Protein AF-A0A956P8T5-F1 (afdb_monomer_lite)

Radius of gyration: 21.04 Å; chains: 1; bounding box: 50×40×76 Å

Secondary structure (DSSP, 8-state):
----EE-STTEEEEES-S--------------TTSPPPPTT--HHHHHHHHTT--SSTT-EEEE-TTSSSS-HHHHHHHHHHHHH-HHHHHHHTTPPPP----HHHHHHHHHHHHHTT-----HHHHHHHHHHHHHHHHTTSHHHHHHHHHTT-EEEEEHHHHHHHHHHHHHHHHHHHTS-----SPPP-TTSPPPTTS--SS--HHHHHHHHHHTS---HHHHHHHHHHHHHHHHHHHH-TTS-HHHHHHHHHH-TT--HHHHTTSS-------------

Foldseek 3Di:
DQQWDDDPPQKIKHFLDPDADADDDADQDLPQLLFAAQAPPDDLVSNLCQVQQHASAQQGKGKHFLHPVPDDPVSSVVLSVCCVVPVVVSCVVSVHDHAADRLQVLLLVLLCLCVLQVHQPDDLSNLLVVLSHLSSVLQVVDVVSCVRRRNRRMMMMHGSSNSSSSSSLVRLLVLCLVLFDPDQAADDADLLDFGALRHGLNDDPQSNSLSNCCSPVVDRSSVSSSRSSLSSLLSRLCNVPVPADSVQLSVVCVVRVNDRSCCSSVVDPDDDPDPDPPPPD

Structure (mmCIF, N/CA/C/O backbone):
data_AF-A0A956P8T5-F1
#
_entry.id   AF-A0A956P8T5-F1
#
loop_
_atom_site.group_PDB
_atom_site.id
_atom_site.type_symbol
_atom_site.label_atom_id
_atom_site.label_alt_id
_atom_site.label_comp_id
_atom_site.label_asym_id
_atom_site.label_entity_id
_atom_site.label_seq_id
_atom_site.pdbx_PDB_ins_code
_atom_site.Cartn_x
_atom_site.Cartn_y
_atom_site.Cartn_z
_atom_site.occupancy
_atom_site.B_iso_or_equiv
_atom_site.auth_seq_id
_atom_site.auth_comp_id
_atom_site.auth_asym_id
_atom_site.auth_atom_id
_atom_site.pdbx_PDB_model_num
ATOM 1 N N . PRO A 1 1 ? 10.037 -17.932 15.488 1.00 40.12 1 PRO A N 1
ATOM 2 C CA . PRO A 1 1 ? 8.705 -17.873 16.128 1.00 40.12 1 PRO A CA 1
ATOM 3 C C . PRO A 1 1 ? 7.731 -17.129 15.213 1.00 40.12 1 PRO A C 1
ATOM 5 O O . PRO A 1 1 ? 7.949 -15.947 14.956 1.00 40.12 1 PRO A O 1
ATOM 8 N N . GLU A 1 2 ? 6.746 -17.840 14.665 1.00 43.88 2 GLU A N 1
ATOM 9 C CA . GLU A 1 2 ? 5.725 -17.280 13.770 1.00 43.88 2 GLU A CA 1
ATOM 10 C C . GLU A 1 2 ? 5.004 -16.126 14.473 1.00 43.88 2 GLU A C 1
ATOM 12 O O . GLU A 1 2 ? 4.412 -16.298 15.537 1.00 43.88 2 GLU A O 1
ATOM 17 N N . ARG A 1 3 ? 5.161 -14.912 13.931 1.00 67.62 3 ARG A N 1
ATOM 18 C CA . ARG A 1 3 ? 4.545 -13.690 14.471 1.00 67.62 3 ARG A CA 1
ATOM 19 C C . ARG A 1 3 ? 3.168 -13.426 13.877 1.00 67.62 3 ARG A C 1
ATOM 21 O O . ARG A 1 3 ? 2.512 -12.489 14.319 1.00 67.62 3 ARG A O 1
ATOM 28 N N . VAL A 1 4 ? 2.760 -14.224 12.895 1.00 70.56 4 VAL A N 1
ATOM 29 C CA . VAL A 1 4 ? 1.461 -14.124 12.242 1.00 70.56 4 VAL A CA 1
ATOM 30 C C . VAL A 1 4 ? 0.574 -15.248 12.745 1.00 70.56 4 VAL A C 1
ATOM 32 O O . VAL A 1 4 ? 0.993 -16.401 12.762 1.00 70.56 4 VAL A O 1
ATOM 35 N N . THR A 1 5 ? -0.641 -14.916 13.168 1.00 74.81 5 THR A N 1
ATOM 36 C CA . THR A 1 5 ? -1.643 -15.908 13.572 1.00 74.81 5 THR A CA 1
ATOM 37 C C . THR A 1 5 ? -2.883 -15.774 12.704 1.00 74.81 5 THR A C 1
ATOM 39 O O . THR A 1 5 ? -3.318 -14.652 12.429 1.00 74.81 5 THR A O 1
ATOM 42 N N . LEU A 1 6 ? -3.488 -16.904 12.337 1.00 65.38 6 LEU A N 1
ATOM 43 C CA . LEU A 1 6 ? -4.829 -16.924 11.757 1.00 65.38 6 LEU A CA 1
ATOM 44 C C . LEU A 1 6 ? -5.818 -16.347 12.776 1.00 65.38 6 LEU A C 1
ATOM 46 O O . LEU A 1 6 ? -5.861 -16.782 13.929 1.00 65.38 6 LEU A O 1
ATOM 50 N N . PHE A 1 7 ? -6.581 -15.338 12.366 1.00 54.84 7 PHE A N 1
ATOM 51 C CA . PHE A 1 7 ? -7.509 -14.610 13.226 1.00 54.84 7 PHE A CA 1
ATOM 52 C C . PHE A 1 7 ? -8.954 -14.812 12.749 1.00 54.84 7 PHE A C 1
ATOM 54 O O . PHE A 1 7 ? -9.604 -13.883 12.294 1.00 54.84 7 PHE A O 1
ATOM 61 N N . GLY A 1 8 ? -9.467 -16.041 12.840 1.00 62.47 8 GLY A N 1
ATOM 62 C CA . GLY A 1 8 ? -10.746 -16.417 12.222 1.00 62.47 8 GLY A CA 1
ATOM 63 C C . GLY A 1 8 ? -10.576 -16.883 10.772 1.00 62.47 8 GLY A C 1
ATOM 64 O O . GLY A 1 8 ? -9.454 -17.086 10.310 1.00 62.47 8 GLY A O 1
ATOM 65 N N . GLU A 1 9 ? -11.684 -17.103 10.063 1.00 72.44 9 GLU A N 1
ATOM 66 C CA . GLU A 1 9 ? -11.652 -17.574 8.670 1.00 72.44 9 GLU A CA 1
ATOM 67 C C . GLU A 1 9 ? -11.171 -16.461 7.722 1.00 72.44 9 GLU A C 1
ATOM 69 O O . GLU A 1 9 ? -11.760 -15.382 7.675 1.00 72.44 9 GLU A O 1
ATOM 74 N N . GLY A 1 10 ? -10.090 -16.717 6.973 1.00 78.81 10 GLY A N 1
ATOM 75 C CA . GLY A 1 10 ? -9.577 -15.816 5.928 1.00 78.81 10 GLY A CA 1
ATOM 76 C C . GLY A 1 10 ? -8.889 -14.535 6.423 1.00 78.81 10 GLY A C 1
ATOM 77 O O . GLY A 1 10 ? -8.708 -13.597 5.647 1.00 78.81 10 GLY A O 1
ATOM 78 N N . LEU A 1 11 ? -8.522 -14.462 7.708 1.00 84.94 11 LEU A N 1
ATOM 79 C CA . LEU A 1 11 ? -7.867 -13.295 8.307 1.00 84.94 11 LEU A CA 1
ATOM 80 C C . LEU A 1 11 ? -6.481 -13.637 8.853 1.00 84.94 11 LEU A C 1
ATOM 82 O O . LEU A 1 11 ? -6.291 -14.611 9.584 1.00 84.94 11 LEU A O 1
ATOM 86 N N . LEU A 1 12 ? -5.526 -12.761 8.562 1.00 89.38 12 LEU A N 1
ATOM 87 C CA . LEU A 1 12 ? -4.141 -12.832 9.010 1.00 89.38 12 LEU A CA 1
ATOM 88 C C . LEU A 1 12 ? -3.855 -11.655 9.939 1.00 89.38 12 LEU A C 1
ATOM 90 O O . LEU A 1 12 ? -4.227 -10.516 9.651 1.00 89.38 12 LEU A O 1
ATOM 94 N N . ALA A 1 13 ? -3.178 -11.921 11.054 1.00 87.56 13 ALA A N 1
ATOM 95 C CA . ALA A 1 13 ? -2.882 -10.907 12.054 1.00 87.56 13 ALA A CA 1
ATOM 96 C C . ALA A 1 13 ? -1.395 -10.870 12.408 1.00 87.56 13 ALA A C 1
ATOM 98 O O . ALA A 1 13 ? -0.820 -11.913 12.698 1.00 87.56 13 ALA A O 1
ATOM 99 N N . ALA A 1 14 ? -0.792 -9.678 12.451 1.00 89.38 14 ALA A N 1
ATOM 100 C CA . ALA A 1 14 ? 0.603 -9.477 12.847 1.00 89.38 14 ALA A CA 1
ATOM 101 C C . ALA A 1 14 ? 0.751 -8.320 13.854 1.00 89.38 14 ALA A C 1
ATOM 103 O O . ALA A 1 14 ? 0.145 -7.261 13.668 1.00 89.38 14 ALA A O 1
ATOM 104 N N . PRO A 1 15 ? 1.576 -8.457 14.908 1.00 87.12 15 PRO A N 1
ATOM 105 C CA . PRO A 1 15 ? 1.893 -7.351 15.805 1.00 87.12 15 PRO A CA 1
ATOM 106 C C . PRO A 1 15 ? 2.504 -6.168 15.045 1.00 87.12 15 PRO A C 1
ATOM 108 O O . PRO A 1 15 ? 3.481 -6.335 14.313 1.00 87.12 15 PRO A O 1
ATOM 111 N N . LEU A 1 16 ? 1.983 -4.957 15.267 1.00 84.69 16 LEU A N 1
ATOM 112 C CA . LEU A 1 16 ? 2.561 -3.738 14.687 1.00 84.69 16 LEU A CA 1
ATOM 113 C C . LEU A 1 16 ? 3.878 -3.345 15.358 1.00 84.69 16 LEU A C 1
ATOM 115 O O . LEU A 1 16 ? 4.774 -2.802 14.717 1.00 84.69 16 LEU A O 1
ATOM 119 N N . PHE A 1 17 ? 4.009 -3.610 16.658 1.00 83.69 17 PHE A N 1
ATOM 120 C CA . PHE A 1 17 ? 5.167 -3.208 17.450 1.00 83.69 17 PHE A CA 1
ATOM 121 C C . PHE A 1 17 ? 5.776 -4.413 18.163 1.00 83.69 17 PHE A C 1
ATOM 123 O O . PHE A 1 17 ? 5.062 -5.305 18.613 1.00 83.69 17 PHE A O 1
ATOM 130 N N . LYS A 1 18 ? 7.110 -4.435 18.269 1.00 71.38 18 LYS A N 1
ATOM 131 C CA . LYS A 1 18 ? 7.847 -5.545 18.893 1.00 71.38 18 LYS A CA 1
ATOM 132 C C . LYS A 1 18 ? 7.785 -5.531 20.431 1.00 71.38 18 LYS A C 1
ATOM 134 O O . LYS A 1 18 ? 7.905 -6.597 21.020 1.00 71.38 18 LYS A O 1
ATOM 139 N N . ASP A 1 19 ? 7.529 -4.368 21.043 1.00 65.88 19 ASP A N 1
ATOM 140 C CA . ASP A 1 19 ? 7.742 -4.118 22.482 1.00 65.88 19 ASP A CA 1
ATOM 141 C C . ASP A 1 19 ? 6.468 -3.641 23.218 1.00 65.88 19 ASP A C 1
ATOM 143 O O . ASP A 1 19 ? 6.489 -2.673 23.978 1.00 65.88 19 ASP A O 1
ATOM 147 N N . GLY A 1 20 ? 5.320 -4.273 22.963 1.00 54.16 20 GLY A N 1
ATOM 148 C CA . GLY A 1 20 ? 4.061 -3.935 23.639 1.00 54.16 20 GLY A CA 1
ATOM 149 C C . GLY A 1 20 ? 3.918 -4.631 24.996 1.00 54.16 20 GLY A C 1
ATOM 150 O O . GLY A 1 20 ? 3.356 -5.720 25.059 1.00 54.16 20 GLY A O 1
ATOM 151 N N . GLY A 1 21 ? 4.423 -4.025 26.074 1.00 47.34 21 GLY A N 1
ATOM 152 C CA . GLY A 1 21 ? 4.094 -4.413 27.454 1.00 47.34 21 GLY A CA 1
ATOM 153 C C . GLY A 1 21 ? 2.780 -3.765 27.927 1.00 47.34 21 GLY A C 1
ATOM 154 O O . GLY A 1 21 ? 2.476 -2.655 27.487 1.00 47.34 21 GLY A O 1
ATOM 155 N N . PRO A 1 22 ? 1.986 -4.415 28.801 1.00 45.97 22 PRO A N 1
ATOM 156 C CA . PRO A 1 22 ? 0.666 -3.922 29.168 1.00 45.97 22 PRO A CA 1
ATOM 157 C C . PRO A 1 22 ? 0.765 -2.885 30.290 1.00 45.97 22 PRO A C 1
ATOM 159 O O . PRO A 1 22 ? 0.992 -3.253 31.438 1.00 45.97 22 PRO A O 1
ATOM 162 N N . GLU A 1 23 ? 0.499 -1.608 30.006 1.00 49.62 23 GLU A N 1
ATOM 163 C CA . GLU A 1 23 ? 0.123 -0.663 31.066 1.00 49.62 23 GLU A CA 1
ATOM 164 C C . GLU A 1 23 ? -1.109 0.196 30.711 1.00 49.62 23 GLU A C 1
ATOM 166 O O . GLU A 1 23 ? -1.102 1.032 29.812 1.00 49.62 23 GLU A O 1
ATOM 171 N N . ARG A 1 24 ? -2.152 -0.038 31.530 1.00 43.12 24 ARG A N 1
ATOM 172 C CA . ARG A 1 24 ? -3.340 0.769 31.892 1.00 43.12 24 ARG A CA 1
ATOM 173 C C . ARG A 1 24 ? -4.457 1.041 30.861 1.00 43.12 24 ARG A C 1
ATOM 175 O O . ARG A 1 24 ? -4.314 1.827 29.929 1.00 43.12 24 ARG A O 1
ATOM 182 N N . GLY A 1 25 ? -5.624 0.439 31.156 1.00 44.22 25 GLY A N 1
ATOM 183 C CA . GLY A 1 25 ? -6.850 1.094 31.683 1.00 44.22 25 GLY A CA 1
ATOM 184 C C . GLY A 1 25 ? -7.702 1.959 30.732 1.00 44.22 25 GLY A C 1
ATOM 185 O O . GLY A 1 25 ? -7.141 2.800 30.039 1.00 44.22 25 GLY A O 1
ATOM 186 N N . PRO A 1 26 ? -9.041 1.792 30.678 1.00 38.72 26 PRO A N 1
ATOM 187 C CA . PRO A 1 26 ? -9.888 2.375 29.639 1.00 38.72 26 PRO A CA 1
ATOM 188 C C . PRO A 1 26 ? -10.116 3.879 29.840 1.00 38.72 26 PRO A C 1
ATOM 190 O O . PRO A 1 26 ? -10.240 4.375 30.957 1.00 38.72 26 PRO A O 1
ATOM 193 N N . GLY A 1 27 ? -10.177 4.584 28.718 1.00 36.38 27 GLY A N 1
ATOM 194 C CA . GLY A 1 27 ? -10.686 5.941 28.559 1.00 36.38 27 GLY A CA 1
ATOM 195 C C . GLY A 1 27 ? -11.327 6.022 27.168 1.00 36.38 27 GLY A C 1
ATOM 196 O O . GLY A 1 27 ? -11.016 5.159 26.338 1.00 36.38 27 GLY A O 1
ATOM 197 N N . PRO A 1 28 ? -12.210 7.003 26.907 1.00 37.66 28 PRO A N 1
ATOM 198 C CA . PRO A 1 28 ? -13.009 7.054 25.685 1.00 37.66 28 PRO A CA 1
ATOM 199 C C . PRO A 1 28 ? -12.117 6.928 24.447 1.00 37.66 28 PRO A C 1
ATOM 201 O O . PRO A 1 28 ? -11.136 7.666 24.280 1.00 37.66 28 PRO A O 1
ATOM 204 N N . VAL A 1 29 ? -12.432 5.938 23.608 1.00 46.38 29 VAL A N 1
ATOM 205 C CA . VAL A 1 29 ? -11.619 5.554 22.453 1.00 46.38 29 VAL A CA 1
ATOM 206 C C . VAL A 1 29 ? -11.797 6.600 21.366 1.00 46.38 29 VAL A C 1
ATOM 208 O O . VAL A 1 29 ? -12.694 6.533 20.533 1.00 46.38 29 VAL A O 1
ATOM 211 N N . ARG A 1 30 ? -10.894 7.578 21.331 1.00 51.62 30 ARG A N 1
ATOM 212 C CA . ARG A 1 30 ? -10.701 8.354 20.109 1.00 51.62 30 ARG A CA 1
ATOM 213 C C . ARG A 1 30 ? -10.036 7.428 19.111 1.00 51.62 30 ARG A C 1
ATOM 215 O O . ARG A 1 30 ? -8.884 7.054 19.334 1.00 51.62 30 ARG A O 1
ATOM 222 N N . VAL A 1 31 ? -10.760 7.054 18.055 1.00 55.56 31 VAL A N 1
ATOM 223 C CA . VAL A 1 31 ? -10.204 6.357 16.889 1.00 55.56 31 VAL A CA 1
ATOM 224 C C . VAL A 1 31 ? -8.902 7.074 16.526 1.00 55.56 31 VAL A C 1
ATOM 226 O O . VAL A 1 31 ? -8.934 8.263 16.208 1.00 55.56 31 VAL A O 1
ATOM 229 N N . PRO A 1 32 ? -7.730 6.436 16.670 1.00 55.06 32 PRO A N 1
ATOM 230 C CA . PRO A 1 32 ? -6.486 7.096 16.336 1.00 55.06 32 PRO A CA 1
ATOM 231 C C . PRO A 1 32 ? -6.568 7.604 14.897 1.00 55.06 32 PRO A C 1
ATOM 233 O O . PRO A 1 32 ? -6.875 6.835 13.994 1.00 55.06 32 PRO A O 1
ATOM 236 N N . SER A 1 33 ? -6.207 8.867 14.655 1.00 54.53 33 SER A N 1
ATOM 237 C CA . SER A 1 33 ? -6.076 9.422 13.290 1.00 54.53 33 SER A CA 1
ATOM 238 C C . SER A 1 33 ? -5.123 8.625 12.381 1.00 54.53 33 SER A C 1
ATOM 240 O O . SER A 1 33 ? -5.048 8.864 11.184 1.00 54.53 33 SER A O 1
ATOM 242 N N . ALA A 1 34 ? -4.352 7.725 12.994 1.00 52.09 34 ALA A N 1
ATOM 243 C CA . ALA A 1 34 ? -3.447 6.765 12.386 1.00 52.09 34 ALA A CA 1
ATOM 244 C C . ALA A 1 34 ? -4.155 5.553 11.744 1.00 52.09 34 ALA A C 1
ATOM 246 O O . ALA A 1 34 ? -3.511 4.808 11.009 1.00 52.09 34 ALA A O 1
ATOM 247 N N . LEU A 1 35 ? -5.435 5.315 12.050 1.00 60.62 35 LEU A N 1
ATOM 248 C CA . LEU A 1 35 ? -6.215 4.223 11.471 1.00 60.62 35 LEU A CA 1
ATOM 249 C C . LEU A 1 35 ? -6.745 4.602 10.077 1.00 60.62 35 LEU A C 1
ATOM 251 O O . LEU A 1 35 ? -6.958 5.788 9.803 1.00 60.62 35 LEU A O 1
ATOM 255 N N . PRO A 1 36 ? -7.002 3.611 9.202 1.00 65.44 36 PRO A N 1
ATOM 256 C CA . PRO A 1 36 ? -7.759 3.825 7.974 1.00 65.44 36 PRO A CA 1
ATOM 257 C C . PRO A 1 36 ? -9.118 4.456 8.257 1.00 65.44 36 PRO A C 1
ATOM 259 O O . PRO A 1 36 ? -9.683 4.292 9.340 1.00 65.44 36 PRO A O 1
ATOM 262 N N . GLY A 1 37 ? -9.657 5.152 7.262 1.00 67.44 37 GLY A N 1
ATOM 263 C CA . GLY A 1 37 ? -10.963 5.779 7.378 1.00 67.44 37 GLY A CA 1
ATOM 264 C C . GLY A 1 37 ? -12.144 4.802 7.471 1.00 67.44 37 GLY A C 1
ATOM 265 O O . GLY A 1 37 ? -12.062 3.702 6.925 1.00 67.44 37 GLY A O 1
ATOM 266 N N . PRO A 1 38 ? -13.254 5.204 8.117 1.00 69.56 38 PRO A N 1
ATOM 267 C CA . PRO A 1 38 ? -14.521 4.470 8.149 1.00 69.56 38 PRO A CA 1
ATOM 268 C C . PRO A 1 38 ? -15.184 4.465 6.775 1.00 69.56 38 PRO A C 1
ATOM 270 O O . PRO A 1 38 ? -15.149 5.502 6.132 1.00 69.56 38 PRO A O 1
ATOM 273 N N . PRO A 1 39 ? -15.858 3.392 6.331 1.00 71.44 39 PRO A N 1
ATOM 274 C CA . PRO A 1 39 ? -16.467 3.303 4.996 1.00 71.44 39 PRO A CA 1
ATOM 275 C C . PRO A 1 39 ? -17.532 4.393 4.732 1.00 71.44 39 PRO A C 1
ATOM 277 O O . PRO A 1 39 ? -18.336 4.702 5.604 1.00 71.44 39 PRO A O 1
ATOM 280 N N . HIS A 1 40 ? -17.570 4.970 3.517 1.00 62.16 40 HIS A N 1
ATOM 281 C CA . HIS A 1 40 ? -18.329 6.213 3.249 1.00 62.16 40 HIS A CA 1
ATOM 282 C C . HIS A 1 40 ? -19.829 5.951 3.114 1.00 62.16 40 HIS A C 1
ATOM 284 O O . HIS A 1 40 ? -20.643 6.777 3.507 1.00 62.16 40 HIS A O 1
ATOM 290 N N . ASN A 1 41 ? -20.158 4.777 2.575 1.00 65.56 41 ASN A N 1
ATOM 291 C CA . ASN A 1 41 ? -21.511 4.278 2.339 1.00 65.56 41 ASN A CA 1
ATOM 292 C C . ASN A 1 41 ? -21.663 2.861 2.911 1.00 65.56 41 ASN A C 1
ATOM 294 O O . ASN A 1 41 ? -22.371 2.031 2.343 1.00 65.56 41 ASN A O 1
ATOM 298 N N . GLY A 1 42 ? -20.906 2.548 3.966 1.00 69.00 42 GLY A N 1
ATOM 299 C CA . GLY A 1 42 ? -20.906 1.208 4.530 1.00 69.00 42 GLY A CA 1
ATOM 300 C C . GLY A 1 42 ? -22.235 0.879 5.206 1.00 69.00 42 GLY A C 1
ATOM 301 O O . GLY A 1 42 ? -22.890 1.762 5.761 1.00 69.00 42 GLY A O 1
ATOM 302 N N . THR A 1 43 ? -22.627 -0.394 5.202 1.00 81.94 43 THR A N 1
ATOM 303 C CA . THR A 1 43 ? -23.715 -0.867 6.067 1.00 81.94 43 THR A CA 1
ATOM 304 C C . THR A 1 43 ? -23.340 -0.684 7.543 1.00 81.94 43 THR A C 1
ATOM 306 O O . THR A 1 43 ? -22.168 -0.497 7.887 1.00 81.94 43 THR A O 1
ATOM 309 N N . ALA A 1 44 ? -24.319 -0.771 8.447 1.00 78.00 44 ALA A N 1
ATOM 310 C CA . ALA A 1 44 ? -24.055 -0.719 9.886 1.00 78.00 44 ALA A CA 1
ATOM 311 C C . ALA A 1 44 ? -23.034 -1.792 10.319 1.00 78.00 44 ALA A C 1
ATOM 313 O O . ALA A 1 44 ? -22.176 -1.539 11.160 1.00 78.00 44 ALA A O 1
ATOM 314 N N . GLU A 1 45 ? -23.065 -2.975 9.700 1.00 81.19 45 GLU A N 1
ATOM 315 C CA . GLU A 1 45 ? -22.086 -4.044 9.924 1.00 81.19 45 GLU A CA 1
ATOM 316 C C . GLU A 1 45 ? -20.672 -3.628 9.513 1.00 81.19 45 GLU A C 1
ATOM 318 O O . GLU A 1 45 ? -19.715 -3.925 10.224 1.00 81.19 45 GLU A O 1
ATOM 323 N N . GLN A 1 46 ? -20.529 -2.916 8.396 1.00 81.00 46 GLN A N 1
ATOM 324 C CA . GLN A 1 46 ? -19.235 -2.453 7.901 1.00 81.00 46 GLN A CA 1
ATOM 325 C C . GLN A 1 46 ? -18.649 -1.347 8.783 1.00 81.00 46 GLN A C 1
ATOM 327 O O . GLN A 1 46 ? -17.453 -1.357 9.070 1.00 81.00 46 GLN A O 1
ATOM 332 N N . VAL A 1 47 ? -19.488 -0.429 9.269 1.00 77.62 47 VAL A N 1
ATOM 333 C CA . VAL A 1 47 ? -19.076 0.573 10.263 1.00 77.62 47 VAL A CA 1
ATOM 334 C C . VAL A 1 47 ? -18.650 -0.118 11.561 1.00 77.62 47 VAL A C 1
ATOM 336 O O . VAL A 1 47 ? -17.579 0.181 12.081 1.00 77.62 47 VAL A O 1
ATOM 339 N N . ARG A 1 48 ? -19.414 -1.108 12.041 1.00 78.44 48 ARG A N 1
ATOM 340 C CA . ARG A 1 48 ? -19.066 -1.909 13.227 1.00 78.44 48 ARG A CA 1
ATOM 341 C C . ARG A 1 48 ? -17.736 -2.641 13.096 1.00 78.44 48 ARG A C 1
ATOM 343 O O . ARG A 1 48 ? -16.926 -2.591 14.020 1.00 78.44 48 ARG A O 1
ATOM 350 N N . ALA A 1 49 ? -17.513 -3.311 11.968 1.00 79.31 49 ALA A N 1
ATOM 351 C CA . ALA A 1 49 ? -16.258 -3.996 11.679 1.00 79.31 49 ALA A CA 1
ATOM 352 C C . ALA A 1 49 ? -15.082 -3.006 11.699 1.00 79.31 49 ALA A C 1
ATOM 354 O O . ALA A 1 49 ? -14.097 -3.233 12.401 1.00 79.31 49 ALA A O 1
ATOM 355 N N . TRP A 1 50 ? -15.228 -1.855 11.033 1.00 80.25 50 TRP A N 1
ATOM 356 C CA . TRP A 1 50 ? -14.212 -0.803 11.053 1.00 80.25 50 TRP A CA 1
ATOM 357 C C . TRP A 1 50 ? -13.915 -0.301 12.467 1.00 80.25 50 TRP A C 1
ATOM 359 O O . TRP A 1 50 ? -12.743 -0.235 12.841 1.00 80.25 50 TRP A O 1
ATOM 369 N N . ILE A 1 51 ? -14.951 0.004 13.266 1.00 76.50 51 ILE A N 1
ATOM 370 C CA . ILE A 1 51 ? -14.766 0.456 14.650 1.00 76.50 51 ILE A CA 1
ATOM 371 C C . ILE A 1 51 ? -13.930 -0.580 15.393 1.00 76.50 51 ILE A C 1
ATOM 373 O O . ILE A 1 51 ? -12.929 -0.202 15.983 1.00 76.50 51 ILE A O 1
ATOM 377 N N . ARG A 1 52 ? -14.256 -1.876 15.278 1.00 76.75 52 ARG A N 1
ATOM 378 C CA . ARG A 1 52 ? -13.537 -3.008 15.903 1.00 76.75 52 ARG A CA 1
ATOM 379 C C . ARG A 1 52 ? -12.106 -3.225 15.398 1.00 76.75 52 ARG A C 1
ATOM 381 O O . ARG A 1 52 ? -11.387 -4.056 15.960 1.00 76.75 52 ARG A O 1
ATOM 388 N N . GLY A 1 53 ? -11.667 -2.470 14.394 1.00 77.44 53 GLY A N 1
ATOM 389 C CA . GLY A 1 53 ? -10.361 -2.627 13.763 1.00 77.44 53 GLY A CA 1
ATOM 390 C C . GLY A 1 53 ? -10.291 -3.847 12.844 1.00 77.44 5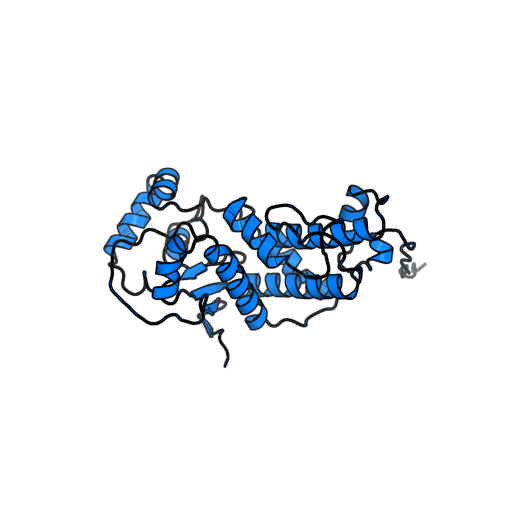3 GLY A C 1
ATOM 391 O O . GLY A 1 53 ? -9.201 -4.372 12.624 1.00 77.44 53 GLY A O 1
ATOM 392 N N . GLU A 1 54 ? -11.435 -4.311 12.339 1.00 80.62 54 GLU A N 1
ATOM 393 C CA . GLU A 1 54 ? -11.544 -5.412 11.385 1.00 80.62 54 GLU A CA 1
ATOM 394 C C . GLU A 1 54 ? -11.570 -4.872 9.941 1.00 80.62 54 GLU A C 1
ATOM 396 O O . GLU A 1 54 ? -12.166 -3.822 9.677 1.00 80.62 54 GLU A O 1
ATOM 401 N N . PRO A 1 55 ? -10.936 -5.571 8.984 1.00 81.50 55 PRO A N 1
ATOM 402 C CA . PRO A 1 55 ? -10.954 -5.174 7.581 1.00 81.50 55 PRO A CA 1
ATOM 403 C C . PRO A 1 55 ? -12.357 -5.325 6.970 1.00 81.50 55 PRO A C 1
ATOM 405 O O . PRO A 1 55 ? -12.924 -6.422 6.891 1.00 81.50 55 PRO A O 1
ATOM 408 N N . VAL A 1 56 ? -12.899 -4.206 6.489 1.00 79.25 56 VAL A N 1
ATOM 409 C CA . VAL A 1 56 ? -14.245 -4.102 5.902 1.00 79.25 56 VAL A CA 1
ATOM 410 C C . VAL A 1 56 ? -14.303 -4.673 4.482 1.00 79.25 56 VAL A C 1
ATOM 412 O O . VAL A 1 56 ? -15.282 -5.322 4.120 1.00 79.25 56 VAL A O 1
ATOM 415 N N . PHE A 1 57 ? -13.247 -4.449 3.699 1.00 80.44 57 PHE A N 1
ATOM 416 C CA . PHE A 1 57 ? -13.098 -4.880 2.305 1.00 80.44 57 PHE A CA 1
ATOM 417 C C . PHE A 1 57 ? -11.877 -5.789 2.144 1.00 80.44 57 PHE A C 1
ATOM 419 O O . PHE A 1 57 ? -10.966 -5.753 2.977 1.00 80.44 57 PHE A O 1
ATOM 426 N N . THR A 1 58 ? -11.854 -6.587 1.075 1.00 79.88 58 THR A N 1
ATOM 427 C CA . THR A 1 58 ? -10.791 -7.558 0.746 1.00 79.88 58 THR A CA 1
ATOM 428 C C . THR A 1 58 ? -9.404 -6.944 0.630 1.00 79.88 58 THR A C 1
ATOM 430 O O . THR A 1 58 ? -8.431 -7.601 0.969 1.00 79.88 58 THR A O 1
ATOM 433 N N . ASP A 1 59 ? -9.307 -5.684 0.218 1.00 78.12 59 ASP A N 1
ATOM 434 C CA . ASP A 1 59 ? -8.060 -4.939 0.035 1.00 78.12 59 ASP A CA 1
ATOM 435 C C . ASP A 1 59 ? -7.780 -3.933 1.173 1.00 78.12 59 ASP A C 1
ATOM 437 O O . ASP A 1 59 ? -6.795 -3.192 1.142 1.00 78.12 59 ASP A O 1
ATOM 441 N N . SER A 1 60 ? -8.654 -3.890 2.182 1.00 80.19 60 SER A N 1
ATOM 442 C CA . SER A 1 60 ? -8.519 -2.988 3.321 1.00 80.19 60 SER A CA 1
ATOM 443 C C . SER A 1 60 ? -7.686 -3.619 4.432 1.00 80.19 60 SER A C 1
ATOM 445 O O . SER A 1 60 ? -7.687 -4.834 4.637 1.00 80.19 60 SER A O 1
ATOM 447 N N . LEU A 1 61 ? -7.007 -2.769 5.198 1.00 84.06 61 LEU A N 1
ATOM 448 C CA . LEU A 1 61 ? -6.339 -3.172 6.427 1.00 84.06 61 LEU A CA 1
ATOM 449 C C . LEU A 1 61 ? -7.156 -2.742 7.645 1.00 84.06 61 LEU A C 1
ATOM 451 O O . LEU A 1 61 ? -7.774 -1.681 7.653 1.00 84.06 61 LEU A O 1
ATOM 455 N N . GLY A 1 62 ? -7.140 -3.566 8.681 1.00 79.88 62 GLY A N 1
ATOM 456 C CA . GLY A 1 62 ? -7.661 -3.265 10.004 1.00 79.88 62 GLY A CA 1
ATOM 457 C C . GLY A 1 62 ? -6.509 -3.108 10.988 1.00 79.88 62 GLY A C 1
ATOM 458 O O . GLY A 1 62 ? -5.507 -3.816 10.910 1.00 79.88 62 GLY A O 1
ATOM 459 N N . VAL A 1 63 ? -6.615 -2.176 11.928 1.00 79.81 63 VAL A N 1
ATOM 460 C CA . VAL A 1 63 ? -5.668 -2.105 13.043 1.00 79.81 63 VAL A CA 1
ATOM 461 C C . VAL A 1 63 ? -6.456 -2.159 14.332 1.00 79.81 63 VAL A C 1
ATOM 463 O O . VAL A 1 63 ? -7.240 -1.267 14.650 1.00 79.81 63 VAL A O 1
ATOM 466 N N . ARG A 1 64 ? -6.201 -3.217 15.093 1.00 77.56 64 ARG A N 1
ATOM 467 C CA . ARG A 1 64 ? -6.820 -3.455 16.384 1.00 77.56 64 ARG A CA 1
ATOM 468 C C . ARG A 1 64 ? -5.795 -3.229 17.477 1.00 77.56 64 ARG A C 1
ATOM 470 O O . ARG A 1 64 ? -4.859 -4.004 17.646 1.00 77.56 64 ARG A O 1
ATOM 477 N N . ALA A 1 65 ? -5.992 -2.186 18.263 1.00 69.25 65 ALA A N 1
ATOM 478 C CA . ALA A 1 65 ? -5.376 -2.073 19.578 1.00 69.25 65 ALA A CA 1
ATOM 479 C C . ALA A 1 65 ? -6.322 -2.681 20.619 1.00 69.25 65 ALA A C 1
ATOM 481 O O . ALA A 1 65 ? -7.532 -2.677 20.399 1.00 69.25 65 ALA A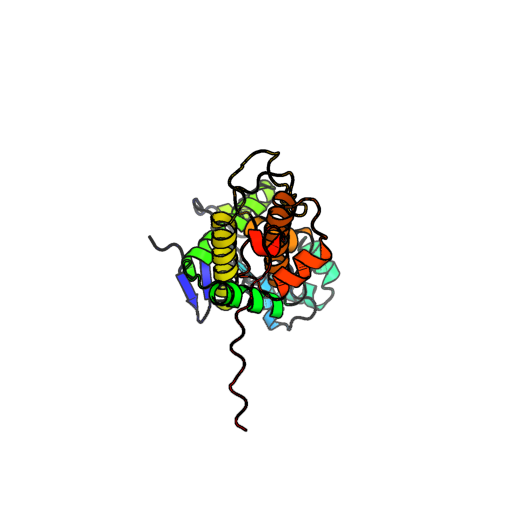 O 1
ATOM 482 N N . GLY A 1 66 ? -5.806 -3.166 21.756 1.00 53.53 66 GLY A N 1
ATOM 483 C CA . GLY A 1 66 ? -6.596 -3.680 22.894 1.00 53.53 66 GLY A CA 1
ATOM 484 C C . GLY A 1 66 ? -7.512 -2.645 23.580 1.00 53.53 66 GLY A C 1
ATOM 485 O O . GLY A 1 66 ? -7.669 -2.655 24.796 1.00 53.53 66 GLY A O 1
ATOM 486 N N . LEU A 1 67 ? -8.052 -1.698 22.815 1.00 50.38 67 LEU A N 1
ATOM 487 C CA . LEU A 1 67 ? -8.960 -0.619 23.181 1.00 50.38 67 LEU A CA 1
ATOM 488 C C . LEU A 1 67 ? -10.435 -1.046 23.094 1.00 50.38 67 LEU A C 1
ATOM 490 O O . LEU A 1 67 ? -11.248 -0.459 23.791 1.00 50.38 67 LEU A O 1
ATOM 494 N N . LEU A 1 68 ? -10.775 -2.071 22.301 1.00 49.41 68 LEU A N 1
ATOM 495 C CA . LEU A 1 68 ? -12.174 -2.450 22.022 1.00 49.41 68 LEU A CA 1
ATOM 496 C C . LEU A 1 68 ? -12.569 -3.839 22.519 1.00 49.41 68 LEU A C 1
ATOM 498 O O . LEU A 1 68 ? -13.750 -4.126 22.654 1.00 49.41 68 LEU A O 1
ATOM 502 N N . SER A 1 69 ? -11.598 -4.681 22.873 1.00 47.47 69 SER A N 1
ATOM 503 C CA . SER A 1 69 ? -11.859 -5.961 23.546 1.00 47.47 69 SER A CA 1
ATOM 504 C C . SER A 1 69 ? -12.388 -5.781 24.979 1.00 47.47 69 SER A C 1
ATOM 506 O O . SER A 1 69 ? -12.840 -6.744 25.587 1.00 47.47 69 SER A O 1
ATOM 508 N N . LEU A 1 70 ? -12.262 -4.565 25.528 1.00 47.12 70 LEU A N 1
ATOM 509 C CA . LEU A 1 70 ? -12.572 -4.189 26.913 1.00 47.12 70 LEU A CA 1
ATOM 510 C C . LEU A 1 70 ? -13.433 -2.912 27.006 1.00 47.12 70 LEU A C 1
ATOM 512 O O . LEU A 1 70 ? -13.615 -2.394 28.106 1.00 47.12 70 LEU A O 1
ATOM 516 N N . GLY A 1 71 ? -13.881 -2.362 25.871 1.00 51.94 71 GLY A N 1
ATOM 517 C CA . GLY A 1 71 ? -14.715 -1.158 25.847 1.00 51.94 71 GLY A CA 1
ATOM 518 C C . GLY A 1 71 ? -16.129 -1.451 26.347 1.00 51.94 71 GLY A C 1
ATOM 519 O O . GLY A 1 71 ? -16.614 -2.574 26.196 1.00 51.94 71 GLY A O 1
ATOM 520 N N . ASP A 1 72 ? -16.783 -0.453 26.941 1.00 56.62 72 ASP A N 1
ATOM 521 C CA . ASP A 1 72 ? -18.205 -0.550 27.267 1.00 56.62 72 ASP A CA 1
ATOM 522 C C . ASP A 1 72 ? -18.993 -0.645 25.944 1.00 56.62 72 ASP A C 1
ATOM 524 O O . ASP A 1 72 ? -18.771 0.177 25.050 1.00 56.62 72 ASP A O 1
ATOM 528 N N . PRO A 1 73 ? -19.902 -1.623 25.766 1.00 62.25 73 PRO A N 1
ATOM 529 C CA . PRO A 1 73 ? -20.837 -1.636 24.642 1.00 62.25 73 PRO A CA 1
ATOM 530 C C . PRO A 1 73 ? -21.543 -0.289 24.399 1.00 62.25 73 PRO A C 1
ATOM 532 O O . PRO A 1 73 ? -21.893 0.008 23.256 1.00 62.25 73 PRO A O 1
ATOM 535 N N . GLY A 1 74 ? -21.722 0.532 25.442 1.00 65.56 74 GLY A N 1
ATOM 536 C CA . GLY A 1 74 ? -22.239 1.897 25.338 1.00 65.56 74 GLY A CA 1
ATOM 537 C C . GLY A 1 74 ? -21.389 2.826 24.462 1.00 65.56 74 GLY A C 1
ATOM 538 O O . GLY A 1 74 ? -21.954 3.542 23.638 1.00 65.56 74 GLY A O 1
ATOM 539 N N . ASP A 1 75 ? -20.057 2.753 24.554 1.00 69.69 75 ASP A N 1
ATOM 540 C CA . ASP A 1 75 ? -19.142 3.591 23.761 1.00 69.69 75 ASP A CA 1
ATOM 541 C C . ASP A 1 75 ? -19.240 3.251 22.264 1.00 69.69 75 ASP A C 1
ATOM 543 O O . ASP A 1 75 ? -19.236 4.132 21.407 1.00 69.69 75 ASP A O 1
ATOM 547 N N . LEU A 1 76 ? -19.364 1.957 21.935 1.00 71.94 76 LEU A N 1
ATOM 548 C CA . LEU A 1 76 ? -19.568 1.504 20.555 1.00 71.94 76 LEU A CA 1
ATOM 549 C C . LEU A 1 76 ? -20.881 2.046 19.989 1.00 71.94 76 LEU A C 1
ATOM 551 O O . LEU A 1 76 ? -20.904 2.535 18.863 1.00 71.94 76 LEU A O 1
ATOM 555 N N . MET A 1 77 ? -21.954 1.992 20.780 1.00 74.00 77 MET A N 1
ATOM 556 C CA . MET A 1 77 ? -23.264 2.486 20.368 1.00 74.00 77 MET A CA 1
ATOM 557 C C . MET A 1 77 ? -23.257 4.004 20.140 1.00 74.00 77 MET A C 1
ATOM 559 O O . MET A 1 77 ? -23.866 4.471 19.178 1.00 74.00 77 MET A O 1
ATOM 563 N N . GLU A 1 78 ? -22.550 4.768 20.979 1.00 77.94 78 GLU A N 1
ATOM 564 C CA . GLU A 1 78 ? -22.382 6.215 20.806 1.00 77.94 78 GLU A CA 1
ATOM 565 C C . GLU A 1 78 ? -21.636 6.526 19.500 1.00 77.94 78 GLU A C 1
ATOM 567 O O . GLU A 1 78 ? -22.178 7.232 18.646 1.00 77.94 78 GLU A O 1
ATOM 572 N N . ILE A 1 79 ? -20.471 5.905 19.277 1.00 77.94 79 ILE A N 1
ATOM 573 C CA . ILE A 1 79 ? -19.677 6.081 18.049 1.00 77.94 79 ILE A CA 1
ATOM 574 C C . ILE A 1 79 ? -20.497 5.686 16.807 1.00 77.94 79 ILE A C 1
ATOM 576 O O . ILE A 1 79 ? -20.536 6.433 15.828 1.00 77.94 79 ILE A O 1
ATOM 580 N N . GLU A 1 80 ? -21.183 4.537 16.835 1.00 76.62 80 GLU A N 1
ATOM 581 C CA . GLU A 1 80 ? -22.066 4.087 15.748 1.00 76.62 80 GLU A CA 1
ATOM 582 C C . GLU A 1 80 ? -23.157 5.127 15.453 1.00 76.62 80 GLU A C 1
ATOM 584 O O . GLU A 1 80 ? -23.382 5.483 14.293 1.00 76.62 80 GLU A O 1
ATOM 589 N N . SER A 1 81 ? -23.811 5.655 16.491 1.00 80.56 81 SER A N 1
ATOM 590 C CA . SER A 1 81 ? -24.893 6.632 16.340 1.00 80.56 81 SER A CA 1
ATOM 591 C C . SER A 1 81 ? -24.423 7.954 15.724 1.00 80.56 81 SER A C 1
ATOM 593 O O . SER A 1 81 ? -25.120 8.529 14.881 1.00 80.56 81 SER A O 1
ATOM 595 N N . GLU A 1 82 ? -23.219 8.412 16.070 1.00 83.50 82 GLU A N 1
ATOM 596 C CA . GLU A 1 82 ? -22.629 9.625 15.509 1.00 83.50 82 GLU A CA 1
ATOM 597 C C . GLU A 1 82 ? -22.276 9.450 14.031 1.00 83.50 82 GLU A C 1
ATOM 599 O O . GLU A 1 82 ? -22.579 10.328 13.218 1.00 83.50 82 GLU A O 1
ATOM 604 N N . PHE A 1 83 ? -21.705 8.299 13.661 1.00 79.31 83 PHE A N 1
ATOM 605 C CA . PHE A 1 83 ? -21.433 7.966 12.262 1.00 79.31 83 PHE A CA 1
ATOM 606 C C . PHE A 1 83 ? -22.709 7.833 11.435 1.00 79.31 83 PHE A C 1
ATOM 608 O O . PHE A 1 83 ? -22.727 8.265 10.285 1.00 79.31 83 PHE A O 1
ATOM 615 N N . HIS A 1 84 ? -23.784 7.286 12.002 1.00 80.31 84 HIS A N 1
ATOM 616 C CA . HIS A 1 84 ? -25.075 7.211 11.320 1.00 80.31 84 HIS A CA 1
ATOM 617 C C . HIS A 1 84 ? -25.747 8.578 11.145 1.00 80.31 84 HIS A C 1
ATOM 619 O O . HIS A 1 84 ? -26.444 8.786 10.153 1.00 80.31 84 HIS A O 1
ATOM 625 N N . THR A 1 85 ? -25.541 9.504 12.084 1.00 85.69 85 THR A N 1
ATOM 626 C CA . THR A 1 85 ? -26.177 10.828 12.061 1.00 85.69 85 THR A CA 1
ATOM 627 C C . THR A 1 85 ? -25.442 11.806 11.142 1.00 85.69 85 THR A C 1
ATOM 629 O O . THR A 1 85 ? -26.063 12.424 10.278 1.00 85.69 85 THR A O 1
ATOM 632 N N . ASP A 1 86 ? -24.124 11.956 11.311 1.00 85.19 86 ASP A N 1
ATOM 633 C CA . ASP A 1 86 ? -23.278 12.799 10.458 1.00 85.19 86 ASP A CA 1
ATOM 634 C C . ASP A 1 86 ? -21.859 12.203 10.353 1.00 85.19 86 ASP A C 1
ATOM 636 O O . ASP A 1 86 ? -20.970 12.538 11.149 1.00 85.19 86 ASP A O 1
ATOM 640 N N . PRO A 1 87 ? -21.597 11.379 9.318 1.00 78.69 87 PRO A N 1
ATOM 641 C CA . PRO A 1 87 ? -20.284 10.783 9.096 1.00 78.69 87 PRO A CA 1
ATOM 642 C C . PRO A 1 87 ? -19.155 11.818 8.996 1.00 78.69 87 PRO A C 1
ATOM 644 O O . PRO A 1 87 ? -18.027 11.557 9.411 1.00 78.69 87 PRO A O 1
ATOM 647 N N . ARG A 1 88 ? -19.419 13.013 8.446 1.00 80.38 88 ARG A N 1
ATOM 648 C CA . ARG A 1 88 ? -18.389 14.050 8.262 1.00 80.38 88 ARG A CA 1
ATOM 649 C C . ARG A 1 88 ? -18.066 14.758 9.572 1.00 80.38 88 ARG A C 1
ATOM 651 O O . ARG A 1 88 ? -16.921 15.164 9.781 1.00 80.38 88 ARG A O 1
ATOM 658 N N . ALA A 1 89 ? -19.049 14.958 10.446 1.00 82.69 89 ALA A N 1
ATOM 659 C CA . ALA A 1 89 ? -18.796 15.430 11.803 1.00 82.69 89 ALA A CA 1
ATOM 660 C C . ALA A 1 89 ? -18.061 14.371 12.628 1.00 82.69 89 ALA A C 1
ATOM 662 O O . ALA A 1 89 ? -17.049 14.713 13.237 1.00 82.69 89 ALA A O 1
ATOM 663 N N . ALA A 1 90 ? -18.485 13.107 12.562 1.00 79.62 90 ALA A N 1
ATOM 664 C CA . ALA A 1 90 ? -17.834 11.999 13.258 1.00 79.62 90 ALA A CA 1
ATOM 665 C C . ALA A 1 90 ? -16.356 11.866 12.849 1.00 79.62 90 ALA A C 1
ATOM 667 O O . ALA A 1 90 ? -15.471 11.885 13.701 1.00 79.62 90 ALA A O 1
ATOM 668 N N . LEU A 1 91 ? -16.048 11.876 11.546 1.00 77.56 91 LEU A N 1
ATOM 669 C CA . LEU A 1 91 ? -14.666 11.894 11.042 1.00 77.56 91 LEU A CA 1
ATOM 670 C C . LEU A 1 91 ? -13.817 13.013 11.665 1.00 77.56 91 LEU A C 1
ATOM 672 O O . LEU A 1 91 ? -12.682 12.780 12.080 1.00 77.56 91 LEU A O 1
ATOM 676 N N . ARG A 1 92 ? -14.368 14.229 11.773 1.00 77.44 92 ARG A N 1
ATOM 677 C CA . ARG A 1 92 ? -13.679 15.377 12.386 1.00 77.44 92 ARG A CA 1
ATOM 678 C C . ARG A 1 92 ? -13.505 15.207 13.893 1.00 77.44 92 ARG A C 1
ATOM 680 O O . ARG A 1 92 ? -12.420 15.486 14.403 1.00 77.44 92 ARG A O 1
ATOM 687 N N . LEU A 1 93 ? -14.545 14.749 14.587 1.00 78.19 93 LEU A N 1
ATOM 688 C CA . LEU A 1 93 ? -14.547 14.525 16.032 1.00 78.19 93 LEU A CA 1
ATOM 689 C C . LEU A 1 93 ? -13.487 13.490 16.426 1.00 78.19 93 LEU A C 1
ATOM 691 O O . LEU A 1 93 ? -12.658 13.735 17.308 1.00 78.19 93 LEU A O 1
ATOM 695 N N . TYR A 1 94 ? -13.464 12.378 15.697 1.00 73.69 94 TYR A N 1
ATOM 696 C CA . TYR A 1 94 ? -12.527 11.280 15.894 1.00 73.69 94 TYR A CA 1
ATOM 697 C C . TYR A 1 94 ? -11.173 11.505 15.226 1.00 73.69 94 TYR A C 1
ATOM 699 O O . TYR A 1 94 ? -10.265 10.702 15.403 1.00 73.69 94 TYR A O 1
ATOM 707 N N . LYS A 1 95 ? -10.996 12.612 14.494 1.00 69.75 95 LYS A N 1
ATOM 708 C CA . LYS A 1 95 ? -9.787 12.908 13.709 1.00 69.75 95 LYS A CA 1
ATOM 709 C C . LYS A 1 95 ? -9.414 11.769 12.745 1.00 69.75 95 LYS A C 1
ATOM 711 O O . LYS A 1 95 ? -8.240 11.610 12.420 1.00 69.75 95 LYS A O 1
ATOM 716 N N . ALA A 1 96 ? -10.390 10.982 12.304 1.00 70.81 96 ALA A N 1
ATOM 717 C CA . ALA A 1 96 ? -10.199 9.912 11.339 1.00 70.81 96 ALA A CA 1
ATOM 718 C C . ALA A 1 96 ? -10.155 10.490 9.918 1.00 70.81 96 ALA A C 1
ATOM 720 O O . ALA A 1 96 ? -10.761 11.526 9.625 1.00 70.81 96 ALA A O 1
ATOM 721 N N . ARG A 1 97 ? -9.420 9.828 9.024 1.00 67.38 97 ARG A N 1
ATOM 722 C CA . ARG A 1 97 ? -9.393 10.195 7.603 1.00 67.38 97 ARG A CA 1
ATOM 723 C C . ARG A 1 97 ? -10.619 9.625 6.893 1.00 67.38 97 ARG A C 1
ATOM 725 O O . ARG A 1 97 ? -11.153 8.625 7.358 1.00 67.38 97 ARG A O 1
ATOM 732 N N . PRO A 1 98 ? -11.114 10.245 5.813 1.00 61.81 98 PRO A N 1
ATOM 733 C CA . PRO A 1 98 ? -12.164 9.634 5.014 1.00 61.81 98 PRO A CA 1
ATOM 734 C C . PRO A 1 98 ? -11.661 8.321 4.386 1.00 61.81 98 PRO A C 1
ATOM 736 O O . PRO A 1 98 ? -10.467 8.181 4.119 1.00 61.81 98 PRO A O 1
ATOM 739 N N . PRO A 1 99 ? -12.555 7.353 4.156 1.00 58.59 99 PRO A N 1
ATOM 740 C CA . PRO A 1 99 ? -12.231 6.136 3.426 1.00 58.59 99 PRO A CA 1
ATOM 741 C C . PRO A 1 99 ? -12.044 6.470 1.954 1.00 58.59 99 PRO A C 1
ATOM 743 O O . PRO A 1 99 ? -12.518 7.500 1.460 1.00 58.59 99 PRO A O 1
ATOM 746 N N . LEU A 1 100 ? -11.450 5.538 1.229 1.00 55.69 100 LEU A N 1
ATOM 747 C CA . LEU A 1 100 ? -11.407 5.605 -0.220 1.00 55.69 100 LEU A CA 1
ATOM 748 C C . LEU A 1 100 ? -12.110 4.412 -0.812 1.00 55.69 100 LEU A C 1
ATOM 750 O O . LEU A 1 100 ? -12.361 3.433 -0.114 1.00 55.69 100 LEU A O 1
ATOM 754 N N . ALA A 1 101 ? -12.468 4.562 -2.085 1.00 58.59 101 ALA A N 1
ATOM 755 C CA . ALA A 1 101 ? -13.012 3.506 -2.922 1.00 58.59 101 ALA A CA 1
ATOM 756 C C . ALA A 1 101 ? -12.267 2.174 -2.724 1.00 58.59 101 ALA A C 1
ATOM 758 O O . ALA A 1 101 ? -11.124 2.147 -2.280 1.00 58.59 101 ALA A O 1
ATOM 759 N N . ASP A 1 102 ? -12.921 1.075 -3.069 1.00 65.88 102 ASP A N 1
ATOM 760 C CA . ASP A 1 102 ? -12.550 -0.265 -2.612 1.00 65.88 102 ASP A CA 1
ATOM 761 C C . ASP A 1 102 ? -11.278 -0.863 -3.223 1.00 65.88 102 ASP A C 1
ATOM 763 O O . ASP A 1 102 ? -11.063 -2.037 -2.983 1.00 65.88 102 ASP A O 1
ATOM 767 N N . GLY A 1 103 ? -10.519 -0.143 -4.069 1.00 76.12 103 GLY A N 1
ATOM 768 C CA . GLY A 1 103 ? -9.200 -0.531 -4.606 1.00 76.12 103 GLY A CA 1
ATOM 769 C C . GLY A 1 103 ? -9.077 -1.938 -5.208 1.00 76.12 103 GLY A C 1
ATOM 770 O O . GLY A 1 103 ? -7.969 -2.384 -5.517 1.00 76.12 103 GLY A O 1
ATOM 771 N N . THR A 1 104 ? -10.189 -2.651 -5.389 1.00 84.88 104 THR A N 1
ATOM 772 C CA . THR A 1 104 ? -10.189 -4.118 -5.371 1.00 84.88 104 THR A CA 1
ATOM 773 C C . THR A 1 104 ? -9.655 -4.667 -6.684 1.00 84.88 104 THR A C 1
ATOM 775 O O . THR A 1 104 ? -8.909 -5.644 -6.697 1.00 84.88 104 THR A O 1
ATOM 778 N N . ALA A 1 105 ? -9.969 -4.004 -7.800 1.00 89.88 105 ALA A N 1
ATOM 779 C CA . ALA A 1 105 ? -9.444 -4.374 -9.110 1.00 89.88 105 ALA A CA 1
ATOM 780 C C . ALA A 1 105 ? -7.914 -4.230 -9.184 1.00 89.88 105 ALA A C 1
ATOM 782 O O . ALA A 1 105 ? -7.245 -5.099 -9.747 1.00 89.88 105 ALA A O 1
ATOM 783 N N . ASP A 1 106 ? -7.359 -3.171 -8.588 1.00 92.19 106 ASP A N 1
ATOM 784 C CA . ASP A 1 106 ? -5.915 -2.938 -8.553 1.00 92.19 106 ASP A CA 1
ATOM 785 C C . ASP A 1 106 ? -5.215 -3.878 -7.566 1.00 92.19 106 ASP A C 1
ATOM 787 O O . ASP A 1 106 ? -4.157 -4.412 -7.885 1.00 92.19 106 ASP A O 1
ATOM 791 N N . ALA A 1 107 ? -5.827 -4.174 -6.415 1.00 90.56 107 ALA A N 1
ATOM 792 C CA . ALA A 1 107 ? -5.320 -5.197 -5.500 1.00 90.56 107 ALA A CA 1
ATOM 793 C C . ALA A 1 107 ? -5.289 -6.580 -6.171 1.00 90.56 107 ALA A C 1
ATOM 795 O O . ALA A 1 107 ? -4.281 -7.280 -6.101 1.00 90.56 107 ALA A O 1
ATOM 796 N N . ALA A 1 108 ? -6.345 -6.944 -6.903 1.00 91.56 108 ALA A N 1
ATOM 797 C CA . ALA A 1 108 ? -6.384 -8.180 -7.677 1.00 91.56 108 ALA A CA 1
ATOM 798 C C . ALA A 1 108 ? -5.341 -8.190 -8.807 1.00 91.56 108 ALA A C 1
ATOM 800 O O . ALA A 1 108 ? -4.805 -9.246 -9.140 1.00 91.56 108 ALA A O 1
ATOM 801 N N . TRP A 1 109 ? -5.050 -7.037 -9.419 1.00 92.62 109 TRP A N 1
ATOM 802 C CA . TRP A 1 109 ? -3.944 -6.903 -10.367 1.00 92.62 109 TRP A CA 1
ATOM 803 C C . TRP A 1 109 ? -2.595 -7.150 -9.679 1.00 92.62 109 TRP A C 1
ATOM 805 O O . TRP A 1 109 ? -1.827 -7.978 -10.159 1.00 92.62 109 TRP A O 1
ATOM 815 N N . CYS A 1 110 ? -2.350 -6.541 -8.513 1.00 93.50 110 CYS A N 1
ATOM 816 C CA . CYS A 1 110 ? -1.139 -6.780 -7.725 1.00 93.50 110 CYS A CA 1
ATOM 817 C C . CYS A 1 110 ? -0.998 -8.251 -7.315 1.00 93.50 110 CYS A C 1
ATOM 819 O O . CYS A 1 110 ? 0.090 -8.798 -7.430 1.00 93.50 110 CYS A O 1
ATOM 821 N N . ALA A 1 111 ? -2.082 -8.917 -6.907 1.00 92.06 111 ALA A N 1
ATOM 822 C CA . ALA A 1 111 ? -2.068 -10.334 -6.531 1.00 92.06 111 ALA A CA 1
ATOM 823 C C . ALA A 1 111 ? -1.625 -11.242 -7.690 1.00 92.06 111 ALA A C 1
ATOM 825 O O . ALA A 1 111 ? -0.864 -12.190 -7.505 1.00 92.06 111 ALA A O 1
ATOM 826 N N . ARG A 1 112 ? -2.047 -10.922 -8.920 1.00 90.94 112 ARG A N 1
ATOM 827 C CA . ARG A 1 112 ? -1.625 -11.658 -10.121 1.00 90.94 112 ARG A CA 1
ATOM 828 C C . ARG A 1 112 ? -0.204 -11.328 -10.566 1.00 90.94 112 ARG A C 1
ATOM 830 O O . ARG A 1 112 ? 0.401 -12.153 -11.240 1.00 90.94 112 ARG A O 1
ATOM 837 N N . LEU A 1 113 ? 0.344 -10.182 -10.164 1.00 88.19 113 LEU A N 1
ATOM 838 C CA . LEU A 1 113 ? 1.635 -9.692 -10.642 1.00 88.19 113 LEU A CA 1
ATOM 839 C C . LEU A 1 113 ? 2.773 -10.697 -10.421 1.00 88.19 113 LEU A C 1
ATOM 841 O O . LEU A 1 113 ? 3.544 -10.932 -11.343 1.00 88.19 113 LEU A O 1
ATOM 845 N N . GLY A 1 114 ? 2.830 -11.350 -9.253 1.00 82.12 114 GLY A N 1
ATOM 846 C CA . GLY A 1 114 ? 3.814 -12.407 -8.978 1.00 82.12 114 GLY A CA 1
ATOM 847 C C . GLY A 1 114 ? 3.744 -13.555 -9.995 1.00 82.12 114 GLY A C 1
ATOM 848 O O . GLY A 1 114 ? 4.762 -14.008 -10.517 1.00 82.12 114 GLY A O 1
ATOM 849 N N . ARG A 1 115 ? 2.528 -13.957 -10.388 1.00 82.94 115 ARG A N 1
ATOM 850 C CA . ARG A 1 115 ? 2.319 -14.954 -11.447 1.00 82.94 115 ARG A CA 1
ATOM 851 C C . ARG A 1 115 ? 2.770 -14.454 -12.808 1.00 82.94 115 ARG A C 1
ATOM 853 O O . ARG A 1 115 ? 3.434 -15.206 -13.516 1.00 82.94 115 ARG A O 1
ATOM 860 N N . ASP A 1 116 ? 2.421 -13.223 -13.154 1.00 85.44 116 ASP A N 1
ATOM 861 C CA . ASP A 1 116 ? 2.731 -12.643 -14.461 1.00 85.44 116 ASP A CA 1
ATOM 862 C C . ASP A 1 116 ? 4.250 -12.497 -14.668 1.00 85.44 116 ASP A C 1
ATOM 864 O O . ASP A 1 116 ? 4.737 -12.714 -15.775 1.00 85.44 116 ASP A O 1
ATOM 868 N N . ILE A 1 117 ? 5.011 -12.229 -13.598 1.00 84.81 117 ILE A N 1
ATOM 869 C CA . ILE A 1 117 ? 6.487 -12.163 -13.618 1.00 84.81 117 ILE A CA 1
ATOM 870 C C . ILE A 1 117 ? 7.177 -13.503 -13.299 1.00 84.81 117 ILE A C 1
ATOM 872 O O . ILE A 1 117 ? 8.404 -13.588 -13.300 1.00 84.81 117 ILE A O 1
ATOM 876 N N . GLY A 1 118 ? 6.417 -14.558 -12.989 1.00 82.69 118 GLY A N 1
ATOM 877 C CA . GLY A 1 118 ? 6.956 -15.877 -12.648 1.00 82.69 118 GLY A CA 1
ATOM 878 C C . GLY A 1 118 ? 7.690 -15.958 -11.301 1.00 82.69 118 GLY A C 1
ATOM 879 O O . GLY A 1 118 ? 8.545 -16.831 -11.132 1.00 82.69 118 GLY A O 1
ATOM 880 N N . ARG A 1 119 ? 7.371 -15.085 -10.335 1.00 82.81 119 ARG A N 1
ATOM 881 C CA . ARG A 1 119 ? 7.923 -15.103 -8.969 1.00 82.81 119 ARG A CA 1
ATOM 882 C C . ARG A 1 119 ? 6.855 -15.371 -7.915 1.00 82.81 119 ARG A C 1
ATOM 884 O O . ARG A 1 119 ? 5.792 -14.765 -7.917 1.00 82.81 119 ARG A O 1
ATOM 891 N N . PHE A 1 120 ? 7.194 -16.259 -6.984 1.00 83.50 120 PHE A N 1
ATOM 892 C CA . PHE A 1 120 ? 6.347 -16.655 -5.854 1.00 83.50 120 PHE A CA 1
ATOM 893 C C . PHE A 1 120 ? 7.206 -16.864 -4.601 1.00 83.50 120 PHE A C 1
ATOM 895 O O . PHE A 1 120 ? 7.195 -17.930 -3.983 1.00 83.50 120 PHE A O 1
ATOM 902 N N . GLY A 1 121 ? 8.065 -15.892 -4.292 1.00 84.31 121 GLY A N 1
ATOM 903 C CA . GLY A 1 121 ? 9.055 -16.019 -3.224 1.00 84.31 121 GLY A CA 1
ATOM 904 C C . GLY A 1 121 ? 8.506 -15.676 -1.840 1.00 84.31 121 GLY A C 1
ATOM 905 O O . GLY A 1 121 ? 9.112 -16.044 -0.830 1.00 84.31 121 GLY A O 1
ATOM 906 N N . ILE A 1 122 ? 7.379 -14.963 -1.780 1.00 90.88 122 ILE A N 1
ATOM 907 C CA . ILE A 1 122 ? 6.845 -14.379 -0.549 1.00 90.88 122 ILE A CA 1
ATOM 908 C C . ILE A 1 122 ? 5.591 -15.124 -0.089 1.00 90.88 122 ILE A C 1
ATOM 910 O O . ILE A 1 122 ? 4.595 -15.202 -0.802 1.00 90.88 122 ILE A O 1
ATOM 914 N N . THR A 1 123 ? 5.622 -15.646 1.140 1.00 92.75 123 THR A N 1
ATOM 915 C CA . THR A 1 123 ? 4.431 -16.228 1.781 1.00 92.75 123 THR A CA 1
ATOM 916 C C . THR A 1 123 ? 3.504 -15.134 2.307 1.00 92.75 123 THR A C 1
ATOM 918 O O . THR A 1 123 ? 3.960 -14.025 2.612 1.00 92.75 123 THR A O 1
ATOM 921 N N . HIS A 1 124 ? 2.220 -15.454 2.490 1.00 93.75 124 HIS A N 1
ATOM 922 C CA . HIS A 1 124 ? 1.245 -14.524 3.064 1.00 93.75 124 HIS A CA 1
ATOM 923 C C . HIS A 1 124 ? 1.713 -13.978 4.421 1.00 93.75 124 HIS A C 1
ATOM 925 O O . HIS A 1 124 ? 1.669 -12.773 4.651 1.00 93.75 124 HIS A O 1
ATOM 931 N N . GLU A 1 125 ? 2.262 -14.814 5.304 1.00 93.19 125 GLU A N 1
ATOM 932 C CA . GLU A 1 125 ? 2.771 -14.381 6.610 1.00 93.19 125 GLU A CA 1
ATOM 933 C C . GLU A 1 125 ? 3.891 -13.354 6.454 1.00 93.19 125 GLU A C 1
ATOM 935 O O . GLU A 1 125 ? 3.890 -12.318 7.121 1.00 93.19 125 GLU A O 1
ATOM 940 N N . ARG A 1 126 ? 4.834 -13.600 5.535 1.00 93.19 126 ARG A N 1
ATOM 941 C CA . ARG A 1 126 ? 5.937 -12.669 5.287 1.00 93.19 126 ARG A CA 1
ATOM 942 C C . ARG A 1 126 ? 5.439 -11.348 4.702 1.00 93.19 126 ARG A C 1
ATOM 944 O O . ARG A 1 126 ? 5.955 -10.295 5.083 1.00 93.19 126 ARG A O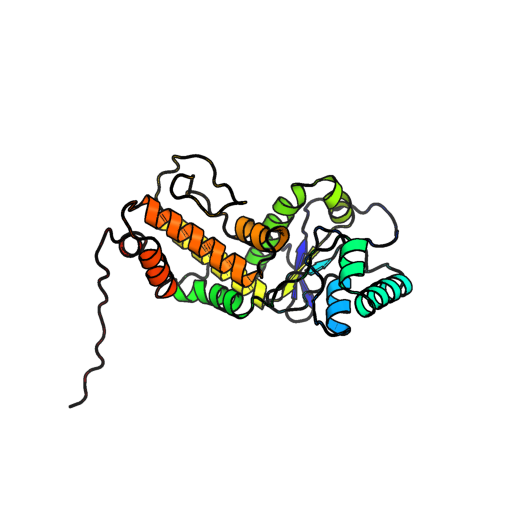 1
ATOM 951 N N . ALA A 1 127 ? 4.441 -11.387 3.823 1.00 94.50 127 ALA A N 1
ATOM 952 C CA . ALA A 1 127 ? 3.799 -10.194 3.288 1.00 94.50 127 ALA A CA 1
ATOM 953 C C . ALA A 1 127 ? 3.116 -9.371 4.390 1.00 94.50 127 ALA A C 1
ATOM 955 O O . ALA A 1 127 ? 3.335 -8.160 4.482 1.00 94.50 127 ALA A O 1
ATOM 956 N N . VAL A 1 128 ? 2.368 -10.014 5.292 1.00 93.94 128 VAL A N 1
ATOM 957 C CA . VAL A 1 128 ? 1.719 -9.322 6.418 1.00 93.94 128 VAL A CA 1
ATOM 958 C C . VAL A 1 128 ? 2.748 -8.765 7.407 1.00 93.94 128 VAL A C 1
ATOM 960 O O . VAL A 1 128 ? 2.589 -7.640 7.882 1.00 93.94 128 VAL A O 1
ATOM 963 N N . GLU A 1 129 ? 3.845 -9.479 7.678 1.00 94.25 129 GLU A N 1
ATOM 964 C CA . GLU A 1 129 ? 4.961 -8.956 8.480 1.00 94.25 129 GLU A CA 1
ATOM 965 C C . GLU A 1 129 ? 5.597 -7.711 7.843 1.00 94.25 129 GLU A C 1
ATOM 967 O O . GLU A 1 129 ? 5.889 -6.733 8.540 1.00 94.25 129 GLU A O 1
ATOM 972 N N . ALA A 1 130 ? 5.809 -7.728 6.524 1.00 94.94 130 ALA A N 1
ATOM 973 C CA . ALA A 1 130 ? 6.365 -6.601 5.784 1.00 94.94 130 ALA A CA 1
ATOM 974 C C . ALA A 1 130 ? 5.420 -5.389 5.805 1.00 94.94 130 ALA A C 1
ATOM 976 O O . ALA A 1 130 ? 5.869 -4.270 6.073 1.00 94.94 130 ALA A O 1
ATOM 977 N N . LEU A 1 131 ? 4.116 -5.614 5.612 1.00 94.75 131 LEU A N 1
ATOM 978 C CA . LEU A 1 131 ? 3.081 -4.584 5.708 1.00 94.75 131 LEU A CA 1
ATOM 979 C C . LEU A 1 131 ? 2.994 -3.999 7.120 1.00 94.75 131 LEU A C 1
ATOM 981 O O . LEU A 1 131 ? 2.988 -2.777 7.268 1.00 94.75 131 LEU A O 1
ATOM 985 N N . ALA A 1 132 ? 3.014 -4.835 8.160 1.00 91.88 132 ALA A N 1
ATOM 986 C CA . ALA A 1 132 ? 3.032 -4.381 9.549 1.00 91.88 132 ALA A CA 1
ATOM 987 C C . ALA A 1 132 ? 4.270 -3.526 9.844 1.00 91.88 132 ALA A C 1
ATOM 989 O O . ALA A 1 132 ? 4.160 -2.460 10.452 1.00 91.88 132 ALA A O 1
ATOM 990 N N . ALA A 1 133 ? 5.446 -3.947 9.372 1.00 92.38 133 ALA A N 1
ATOM 991 C CA . ALA A 1 133 ? 6.680 -3.193 9.549 1.00 92.38 133 ALA A CA 1
ATOM 992 C C . ALA A 1 133 ? 6.652 -1.845 8.810 1.00 92.38 133 ALA A C 1
ATOM 994 O O . ALA A 1 133 ? 7.104 -0.840 9.363 1.00 92.38 133 ALA A O 1
ATOM 995 N N . ALA A 1 134 ? 6.127 -1.806 7.583 1.00 92.50 134 ALA A N 1
ATOM 996 C CA . ALA A 1 134 ? 5.980 -0.575 6.809 1.00 92.50 134 ALA A CA 1
ATOM 997 C C . ALA A 1 134 ? 4.971 0.384 7.458 1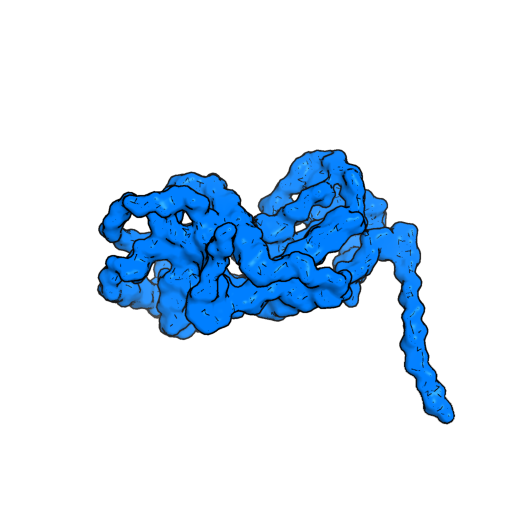.00 92.50 134 ALA A C 1
ATOM 999 O O . ALA A 1 134 ? 5.259 1.572 7.623 1.00 92.50 134 ALA A O 1
ATOM 1000 N N . LEU A 1 135 ? 3.840 -0.137 7.939 1.00 90.00 135 LEU A N 1
ATOM 1001 C CA . LEU A 1 135 ? 2.848 0.651 8.662 1.00 90.00 135 LEU A CA 1
ATOM 1002 C C . LEU A 1 135 ? 3.424 1.200 9.968 1.00 90.00 135 LEU A C 1
ATOM 1004 O O . LEU A 1 135 ? 3.315 2.393 10.234 1.00 90.00 135 LEU A O 1
ATOM 1008 N N . ALA A 1 136 ? 4.131 0.384 10.748 1.00 88.19 136 ALA A N 1
ATOM 1009 C CA . ALA A 1 136 ? 4.778 0.835 11.974 1.00 88.19 136 ALA A CA 1
ATOM 1010 C C . ALA A 1 136 ? 5.809 1.950 11.724 1.00 88.19 136 ALA A C 1
ATOM 1012 O O . ALA A 1 136 ? 5.861 2.913 12.496 1.00 88.19 136 ALA A O 1
ATOM 1013 N N . ARG A 1 137 ? 6.602 1.863 10.643 1.00 89.00 137 ARG A N 1
ATOM 1014 C CA . ARG A 1 137 ? 7.520 2.940 10.223 1.00 89.00 137 ARG A CA 1
ATOM 1015 C C . ARG A 1 137 ? 6.768 4.216 9.863 1.00 89.00 137 ARG A C 1
ATOM 1017 O O . ARG A 1 137 ? 7.164 5.289 10.311 1.00 89.00 137 ARG A O 1
ATOM 1024 N N . HIS A 1 138 ? 5.697 4.099 9.080 1.00 86.94 138 HIS A N 1
ATOM 1025 C CA . HIS A 1 138 ? 4.876 5.238 8.682 1.00 86.94 138 HIS A CA 1
ATOM 1026 C C . HIS A 1 138 ? 4.274 5.941 9.902 1.00 86.94 138 HIS A C 1
ATOM 1028 O O . HIS A 1 138 ? 4.444 7.146 10.073 1.00 86.94 138 HIS A O 1
ATOM 1034 N N . LEU A 1 139 ? 3.642 5.175 10.791 1.00 82.19 139 LEU A N 1
ATOM 1035 C CA . LEU A 1 139 ? 3.010 5.703 11.992 1.00 82.19 139 LEU A CA 1
ATOM 1036 C C . LEU A 1 139 ? 4.027 6.353 12.941 1.00 82.19 139 LEU A C 1
ATOM 1038 O O . LEU A 1 139 ? 3.741 7.381 13.548 1.00 82.19 139 LEU A O 1
ATOM 1042 N N . SER A 1 140 ? 5.241 5.803 13.041 1.00 83.50 140 SER A N 1
ATOM 1043 C CA . SER A 1 140 ? 6.285 6.318 13.942 1.00 83.50 140 SER A CA 1
ATOM 1044 C C . SER A 1 140 ? 6.835 7.700 13.554 1.00 83.50 140 SER A C 1
ATOM 1046 O O . SER A 1 140 ? 7.659 8.239 14.290 1.00 83.50 140 SER A O 1
ATOM 1048 N N . ARG A 1 141 ? 6.376 8.296 12.441 1.00 82.25 141 ARG A N 1
ATOM 1049 C CA . ARG A 1 141 ? 6.641 9.702 12.085 1.00 82.25 141 ARG A CA 1
ATOM 1050 C C . ARG A 1 141 ? 6.003 10.691 13.067 1.00 82.25 141 ARG A C 1
ATOM 1052 O O . ARG A 1 141 ? 6.501 11.804 13.189 1.00 82.25 141 ARG A O 1
ATOM 1059 N N . ASP A 1 142 ? 4.947 10.278 13.771 1.00 80.19 142 ASP A N 1
ATOM 1060 C CA . ASP A 1 142 ? 4.324 11.031 14.863 1.00 80.19 142 ASP A CA 1
ATOM 1061 C C . ASP A 1 142 ? 4.321 10.172 16.149 1.00 80.19 142 ASP A C 1
ATOM 1063 O O . ASP A 1 142 ? 3.385 9.401 16.402 1.00 80.19 142 ASP A O 1
ATOM 1067 N N . PRO A 1 143 ? 5.399 10.242 16.958 1.00 74.69 143 PRO A N 1
ATOM 1068 C CA . PRO A 1 143 ? 5.566 9.389 18.133 1.00 74.69 143 PRO A CA 1
ATOM 1069 C C . PRO A 1 143 ? 4.453 9.540 19.175 1.00 74.69 143 PRO A C 1
ATOM 1071 O O . PRO A 1 143 ? 4.082 8.552 19.813 1.00 74.69 143 PRO A O 1
ATOM 1074 N N . GLU A 1 144 ? 3.902 10.746 19.334 1.00 72.31 144 GLU A N 1
ATOM 1075 C CA . GLU A 1 144 ? 2.848 11.032 20.312 1.00 72.31 144 GLU A CA 1
ATOM 1076 C C . GLU A 1 144 ? 1.540 10.330 19.938 1.00 72.31 144 GLU A C 1
ATOM 1078 O O . GLU A 1 144 ? 0.870 9.757 20.799 1.00 72.31 144 GLU A O 1
ATOM 1083 N N . ARG A 1 145 ? 1.208 10.285 18.640 1.00 69.00 145 ARG A N 1
ATOM 1084 C CA . ARG A 1 145 ? 0.021 9.566 18.144 1.00 69.00 145 ARG A CA 1
ATOM 1085 C C . ARG A 1 145 ? 0.164 8.048 18.197 1.00 69.00 145 ARG A C 1
ATOM 1087 O O . ARG A 1 145 ? -0.843 7.347 18.295 1.00 69.00 145 ARG A O 1
ATOM 1094 N N . VAL A 1 146 ? 1.391 7.530 18.135 1.00 77.19 146 VAL A N 1
ATOM 1095 C CA . VAL A 1 146 ? 1.676 6.085 18.155 1.00 77.19 146 VAL A CA 1
ATOM 1096 C C . VAL A 1 146 ? 1.798 5.503 19.553 1.00 77.19 146 VAL A C 1
ATOM 1098 O O . VAL A 1 146 ? 1.512 4.317 19.729 1.00 77.19 146 VAL A O 1
ATOM 1101 N N . ALA A 1 147 ? 2.202 6.295 20.547 1.00 74.94 147 ALA A N 1
ATOM 1102 C CA . ALA A 1 147 ? 2.415 5.807 21.908 1.00 74.94 147 ALA A CA 1
ATOM 1103 C C . ALA A 1 147 ? 1.223 4.993 22.469 1.00 74.94 147 ALA A C 1
ATOM 1105 O O . ALA A 1 147 ? 1.469 3.901 22.991 1.00 74.94 147 ALA A O 1
ATOM 1106 N N . PRO A 1 148 ? -0.053 5.404 22.281 1.00 73.50 148 PRO A N 1
ATOM 1107 C CA . PRO A 1 148 ? -1.200 4.609 22.723 1.00 73.50 148 PRO A CA 1
ATOM 1108 C C . PRO A 1 148 ? -1.322 3.258 22.004 1.00 73.50 148 PRO A C 1
ATOM 1110 O O . PRO A 1 148 ? -1.599 2.244 22.640 1.00 73.50 148 PRO A O 1
ATOM 1113 N N . LEU A 1 149 ? -1.081 3.215 20.688 1.00 75.81 149 LEU A N 1
ATOM 1114 C CA . LEU A 1 149 ? -1.130 1.975 19.903 1.00 75.81 149 LEU A CA 1
ATOM 1115 C C . LEU A 1 149 ? -0.024 1.002 20.329 1.00 75.81 149 LEU A C 1
ATOM 1117 O O . LEU A 1 149 ? -0.260 -0.200 20.460 1.00 75.81 149 LEU A O 1
ATOM 1121 N N . ARG A 1 150 ? 1.177 1.529 20.584 1.00 78.25 150 ARG A N 1
ATOM 1122 C CA . ARG A 1 150 ? 2.328 0.746 21.039 1.00 78.25 150 ARG A CA 1
ATOM 1123 C C . ARG A 1 150 ? 2.101 0.164 22.433 1.00 78.25 150 ARG A C 1
ATOM 1125 O O . ARG A 1 150 ? 2.267 -1.040 22.606 1.00 78.25 150 ARG A O 1
ATOM 1132 N N . GLY A 1 151 ? 1.661 0.980 23.393 1.00 73.62 151 GLY A N 1
ATOM 1133 C CA . GLY A 1 151 ? 1.388 0.537 24.768 1.00 73.62 151 GLY A CA 1
ATOM 1134 C C . GLY A 1 151 ? 0.219 -0.447 24.892 1.00 73.62 151 GLY A C 1
ATOM 1135 O O . GLY A 1 151 ? 0.136 -1.198 25.857 1.00 73.62 151 GLY A O 1
ATOM 1136 N N . ARG A 1 152 ? -0.681 -0.485 23.901 1.00 74.19 152 ARG A N 1
ATOM 1137 C CA . ARG A 1 152 ? -1.820 -1.419 23.847 1.00 74.19 152 ARG A CA 1
ATOM 1138 C C . ARG A 1 152 ? -1.569 -2.661 22.992 1.00 74.19 152 ARG A C 1
ATOM 1140 O O . ARG A 1 152 ? -2.516 -3.408 22.754 1.00 74.19 152 ARG A O 1
ATOM 1147 N N . GLY A 1 153 ? -0.338 -2.864 22.518 1.00 77.38 153 GLY A N 1
ATOM 1148 C CA . GLY A 1 153 ? 0.025 -4.026 21.708 1.00 77.38 153 GLY A CA 1
ATOM 1149 C C . GLY A 1 153 ? -0.792 -4.123 20.421 1.00 77.38 153 GLY A C 1
ATOM 1150 O O . GLY A 1 153 ? -1.377 -5.166 20.148 1.00 77.38 153 GLY A O 1
ATOM 1151 N N . ALA A 1 154 ? -0.890 -3.026 19.662 1.00 79.69 154 ALA A N 1
ATOM 1152 C CA . ALA A 1 154 ? -1.691 -3.000 18.443 1.00 79.69 154 ALA A CA 1
ATOM 1153 C C . ALA A 1 154 ? -1.268 -4.075 17.429 1.00 79.69 154 ALA A C 1
ATOM 1155 O O . ALA A 1 154 ? -0.083 -4.345 17.217 1.00 79.69 154 ALA A O 1
ATOM 1156 N N . VAL A 1 155 ? -2.271 -4.653 16.782 1.00 83.31 155 VAL A N 1
ATOM 1157 C CA . VAL A 1 155 ? -2.163 -5.733 15.809 1.00 83.31 155 VAL A CA 1
ATOM 1158 C C . VAL A 1 155 ? -2.741 -5.242 14.488 1.00 83.31 155 VAL A C 1
ATOM 1160 O O . VAL A 1 155 ? -3.834 -4.675 14.454 1.00 83.31 155 VAL A O 1
ATOM 1163 N N . LEU A 1 156 ? -1.996 -5.451 13.409 1.00 87.88 156 LEU A N 1
ATOM 1164 C CA . LEU A 1 156 ? -2.489 -5.337 12.044 1.00 87.88 156 LEU A CA 1
ATOM 1165 C C . LEU A 1 156 ? -3.309 -6.585 11.732 1.00 87.88 156 LEU A C 1
ATOM 1167 O O . LEU A 1 156 ? -2.827 -7.691 11.957 1.00 87.88 156 LEU A O 1
ATOM 1171 N N . ILE A 1 157 ? -4.510 -6.404 11.200 1.00 87.00 157 ILE A N 1
ATOM 1172 C CA . ILE A 1 157 ? -5.389 -7.466 10.720 1.00 87.00 157 ILE A CA 1
ATOM 1173 C C . ILE A 1 157 ? -5.646 -7.205 9.241 1.00 87.00 157 ILE A C 1
ATOM 1175 O O . ILE A 1 157 ? -6.023 -6.099 8.860 1.00 87.00 157 ILE A O 1
ATOM 1179 N N . VAL A 1 158 ? -5.458 -8.214 8.405 1.00 88.69 158 VAL A N 1
ATOM 1180 C CA . VAL A 1 158 ? -5.752 -8.138 6.974 1.00 88.69 158 VAL A CA 1
ATOM 1181 C C . VAL A 1 158 ? -6.486 -9.387 6.522 1.00 88.69 158 VAL A C 1
ATOM 1183 O O . VAL A 1 158 ? -6.414 -10.428 7.174 1.00 88.69 158 VAL A O 1
ATOM 1186 N N . ARG A 1 159 ? -7.192 -9.272 5.402 1.00 89.12 159 ARG A N 1
ATOM 1187 C CA . ARG A 1 159 ? -7.742 -10.425 4.690 1.00 89.12 159 ARG A CA 1
ATOM 1188 C C . ARG A 1 159 ? -6.664 -11.102 3.849 1.00 89.12 159 ARG A C 1
ATOM 1190 O O . ARG A 1 159 ? -5.664 -10.472 3.498 1.00 89.12 159 ARG A O 1
ATOM 1197 N N . GLU A 1 160 ? -6.867 -12.378 3.555 1.00 91.44 160 GLU A N 1
ATOM 1198 C CA . GLU A 1 160 ? -5.938 -13.176 2.752 1.00 91.44 160 GLU A CA 1
ATOM 1199 C C . GLU A 1 160 ? -5.712 -12.574 1.358 1.00 91.44 160 GLU A C 1
ATOM 1201 O O . GLU A 1 160 ? -4.576 -12.502 0.903 1.00 91.44 160 GLU A O 1
ATOM 1206 N N . GLU A 1 161 ? -6.750 -12.021 0.732 1.00 91.00 161 GLU A N 1
ATOM 1207 C CA . GLU A 1 161 ? -6.664 -11.400 -0.593 1.00 91.00 161 GLU A CA 1
ATOM 1208 C C . GLU A 1 161 ? -5.747 -10.165 -0.602 1.00 91.00 161 GLU A C 1
ATOM 1210 O O . GLU A 1 161 ? -4.992 -9.944 -1.552 1.00 91.00 161 GLU A O 1
ATOM 1215 N N . LEU A 1 162 ? -5.754 -9.367 0.474 1.00 91.62 162 LEU A N 1
ATOM 1216 C CA . LEU A 1 162 ? -4.788 -8.278 0.625 1.00 91.62 162 LEU A CA 1
ATOM 1217 C C . LEU A 1 162 ? -3.372 -8.824 0.831 1.00 91.62 162 LEU A C 1
ATOM 1219 O O . LEU A 1 162 ? -2.420 -8.254 0.300 1.00 91.62 162 LEU A O 1
ATOM 1223 N N . ALA A 1 163 ? -3.209 -9.910 1.590 1.00 93.88 163 ALA A N 1
ATOM 1224 C CA . ALA A 1 163 ? -1.900 -10.533 1.762 1.00 93.88 163 ALA A CA 1
ATOM 1225 C C . ALA A 1 163 ? -1.343 -11.039 0.421 1.00 93.88 163 ALA A C 1
ATOM 1227 O O . ALA A 1 163 ? -0.174 -10.788 0.133 1.00 93.88 163 ALA A O 1
ATOM 1228 N N . GLU A 1 164 ? -2.180 -11.644 -0.426 1.00 94.25 164 GLU A N 1
ATOM 1229 C CA . GLU A 1 164 ? -1.817 -12.069 -1.784 1.00 94.25 164 GLU A CA 1
ATOM 1230 C C . GLU A 1 164 ? -1.396 -10.872 -2.656 1.00 94.25 164 GLU A C 1
ATOM 1232 O O . GLU A 1 164 ? -0.359 -10.909 -3.323 1.00 94.25 164 GLU A O 1
ATOM 1237 N N . ALA A 1 165 ? -2.136 -9.758 -2.593 1.00 95.25 165 ALA A N 1
ATOM 1238 C CA . ALA A 1 165 ? -1.774 -8.527 -3.296 1.00 95.25 165 ALA A CA 1
ATOM 1239 C C . ALA A 1 165 ? -0.417 -7.960 -2.843 1.00 95.25 165 ALA A C 1
ATOM 1241 O O . ALA A 1 165 ? 0.387 -7.520 -3.669 1.00 95.25 165 ALA A O 1
ATOM 1242 N N . VAL A 1 166 ? -0.136 -7.996 -1.536 1.00 96.44 166 VAL A N 1
ATOM 1243 C CA . VAL A 1 166 ? 1.156 -7.570 -0.983 1.00 96.44 166 VAL A CA 1
ATOM 1244 C C . VAL A 1 166 ? 2.276 -8.537 -1.380 1.00 96.44 166 VAL A C 1
ATOM 1246 O O . VAL A 1 166 ? 3.376 -8.068 -1.672 1.00 96.44 166 VAL A O 1
ATOM 1249 N N . CYS A 1 167 ? 2.026 -9.851 -1.451 1.00 95.81 167 CYS A N 1
ATOM 1250 C CA . CYS A 1 167 ? 2.994 -10.810 -1.994 1.00 95.81 167 CYS A CA 1
ATOM 1251 C C . CYS A 1 167 ? 3.407 -10.422 -3.413 1.00 95.81 167 CYS A C 1
ATOM 1253 O O . CYS A 1 167 ? 4.595 -10.229 -3.662 1.00 95.81 167 CYS A O 1
ATOM 1255 N N . GLY A 1 168 ? 2.438 -10.225 -4.310 1.00 95.44 168 GLY A N 1
ATOM 1256 C CA . GLY A 1 168 ? 2.729 -9.876 -5.699 1.00 95.44 168 GLY A CA 1
ATOM 1257 C C . GLY A 1 168 ? 3.455 -8.535 -5.850 1.00 95.44 168 GLY A C 1
ATOM 1258 O O . GLY A 1 168 ? 4.365 -8.425 -6.670 1.00 95.44 168 GLY A O 1
ATOM 1259 N N . LEU A 1 169 ? 3.141 -7.540 -5.009 1.00 96.06 169 LEU A N 1
ATOM 1260 C CA . LEU A 1 169 ? 3.900 -6.286 -4.945 1.00 96.06 169 LEU A CA 1
ATOM 1261 C C . LEU A 1 169 ? 5.371 -6.517 -4.562 1.00 96.06 169 LEU A C 1
ATOM 1263 O O . LEU A 1 169 ? 6.266 -5.951 -5.187 1.00 96.06 169 LEU A O 1
ATOM 1267 N N . LEU A 1 170 ? 5.622 -7.308 -3.516 1.00 95.88 170 LEU A N 1
ATOM 1268 C CA . LEU A 1 170 ? 6.970 -7.558 -3.001 1.00 95.88 170 LEU A CA 1
ATOM 1269 C C . LEU A 1 170 ? 7.797 -8.431 -3.951 1.00 95.88 170 LEU A C 1
ATOM 1271 O O . LEU A 1 170 ? 8.981 -8.161 -4.142 1.00 95.88 170 LEU A O 1
ATOM 1275 N N . ASP A 1 171 ? 7.182 -9.437 -4.570 1.00 95.19 171 ASP A N 1
ATOM 1276 C CA . ASP A 1 171 ? 7.821 -10.261 -5.598 1.00 95.19 171 ASP A CA 1
ATOM 1277 C C . ASP A 1 171 ? 8.218 -9.409 -6.816 1.00 95.19 171 ASP A C 1
ATOM 1279 O O . ASP A 1 171 ? 9.351 -9.508 -7.293 1.00 95.19 171 ASP A O 1
ATOM 1283 N N . ALA A 1 172 ? 7.339 -8.508 -7.267 1.00 94.38 172 ALA A N 1
ATOM 1284 C CA . ALA A 1 172 ? 7.639 -7.579 -8.357 1.00 94.38 172 ALA A CA 1
ATOM 1285 C C . ALA A 1 172 ? 8.725 -6.571 -8.003 1.00 94.38 172 ALA A C 1
ATOM 1287 O O . ALA A 1 172 ? 9.609 -6.300 -8.810 1.00 94.38 172 ALA A O 1
ATOM 1288 N N . GLU A 1 173 ? 8.704 -6.035 -6.786 1.00 94.44 173 GLU A N 1
ATOM 1289 C CA . GLU A 1 173 ? 9.762 -5.152 -6.310 1.00 94.44 173 GLU A CA 1
ATOM 1290 C C . GLU A 1 173 ? 11.123 -5.861 -6.317 1.00 94.44 173 GLU A C 1
ATOM 1292 O O . GLU A 1 173 ? 12.108 -5.294 -6.788 1.00 94.44 173 GLU A O 1
ATOM 1297 N N . GLN A 1 174 ? 11.184 -7.113 -5.856 1.00 93.50 174 GLN A N 1
ATOM 1298 C CA . GLN A 1 174 ? 12.413 -7.906 -5.897 1.00 93.50 174 GLN A CA 1
ATOM 1299 C C . GLN A 1 174 ? 12.871 -8.215 -7.321 1.00 93.50 174 GLN A C 1
ATOM 1301 O O . GLN A 1 174 ? 14.078 -8.256 -7.575 1.00 93.50 174 GLN A O 1
ATOM 1306 N N . ASP A 1 175 ? 11.939 -8.445 -8.244 1.00 93.19 175 ASP A N 1
ATOM 1307 C CA . ASP A 1 175 ? 12.261 -8.638 -9.655 1.00 93.19 175 ASP A CA 1
ATOM 1308 C C . ASP A 1 175 ? 12.861 -7.379 -10.272 1.00 93.19 175 ASP A C 1
ATOM 1310 O O . ASP A 1 175 ? 14.003 -7.391 -10.741 1.00 93.19 175 ASP A O 1
ATOM 1314 N N . HIS A 1 176 ? 12.165 -6.257 -10.112 1.00 93.31 176 HIS A N 1
ATOM 1315 C CA . HIS A 1 176 ? 12.615 -4.951 -10.564 1.00 93.31 176 HIS A CA 1
ATOM 1316 C C . HIS A 1 176 ? 13.950 -4.531 -9.950 1.00 93.31 176 HIS A C 1
ATOM 1318 O O . HIS A 1 176 ? 14.738 -3.866 -10.613 1.00 93.31 176 HIS A O 1
ATOM 1324 N N . LEU A 1 177 ? 14.234 -4.889 -8.696 1.00 93.25 177 LEU A N 1
ATOM 1325 C CA . LEU A 1 177 ? 15.539 -4.636 -8.081 1.00 93.25 177 LEU A CA 1
ATOM 1326 C C . LEU A 1 177 ? 16.640 -5.502 -8.693 1.00 93.25 177 LEU A C 1
ATOM 1328 O O . LEU A 1 177 ? 17.742 -5.010 -8.914 1.00 93.25 177 LEU A O 1
ATOM 1332 N N . SER A 1 178 ? 16.353 -6.773 -8.977 1.00 91.75 178 SER A N 1
ATOM 1333 C CA . SER A 1 178 ? 17.344 -7.686 -9.557 1.00 91.75 178 SER A CA 1
ATOM 1334 C C . SER A 1 178 ? 17.714 -7.346 -11.003 1.00 91.75 178 SER A C 1
ATOM 1336 O O . SER A 1 178 ? 18.861 -7.537 -11.397 1.00 91.75 178 SER A O 1
ATOM 1338 N N . ASP A 1 179 ? 16.763 -6.801 -11.760 1.00 90.75 179 ASP A N 1
ATOM 1339 C CA . ASP A 1 179 ? 16.928 -6.311 -13.134 1.00 90.75 179 ASP A CA 1
ATOM 1340 C C . ASP A 1 179 ? 17.142 -4.778 -13.184 1.00 90.75 179 ASP A C 1
ATOM 1342 O O . ASP A 1 179 ? 17.173 -4.152 -14.242 1.00 90.75 179 ASP A O 1
ATOM 1346 N N . GLY A 1 180 ? 17.256 -4.138 -12.018 1.00 85.88 180 GLY A N 1
ATOM 1347 C CA . GLY A 1 180 ? 17.356 -2.691 -11.868 1.00 85.88 180 GLY A CA 1
ATOM 1348 C C . GLY A 1 180 ? 18.751 -2.138 -12.183 1.00 85.88 180 GLY A C 1
ATOM 1349 O O . GLY A 1 180 ? 19.735 -2.878 -12.240 1.00 85.88 180 GLY A O 1
ATOM 1350 N N . PRO A 1 181 ? 18.889 -0.809 -12.343 1.00 80.25 181 PRO A N 1
ATOM 1351 C CA . PRO A 1 181 ? 20.199 -0.184 -12.465 1.00 80.25 181 PRO A CA 1
ATOM 1352 C C . PRO A 1 181 ? 21.026 -0.422 -11.189 1.00 80.25 181 PRO A C 1
ATOM 1354 O O . PRO A 1 181 ? 20.617 -0.036 -10.097 1.00 80.25 181 PRO A O 1
ATOM 1357 N N . ALA A 1 182 ? 22.212 -1.023 -11.338 1.00 70.50 182 ALA A N 1
ATOM 1358 C CA . ALA A 1 182 ? 23.105 -1.366 -10.221 1.00 70.50 182 ALA A CA 1
ATOM 1359 C C . ALA A 1 182 ? 23.740 -0.145 -9.525 1.00 70.50 182 ALA A C 1
ATOM 1361 O O . ALA A 1 182 ? 24.306 -0.265 -8.438 1.00 70.50 182 ALA A O 1
ATOM 1362 N N . ASP A 1 183 ? 23.681 1.027 -10.161 1.00 76.12 183 ASP A N 1
ATOM 1363 C CA . ASP A 1 183 ? 24.253 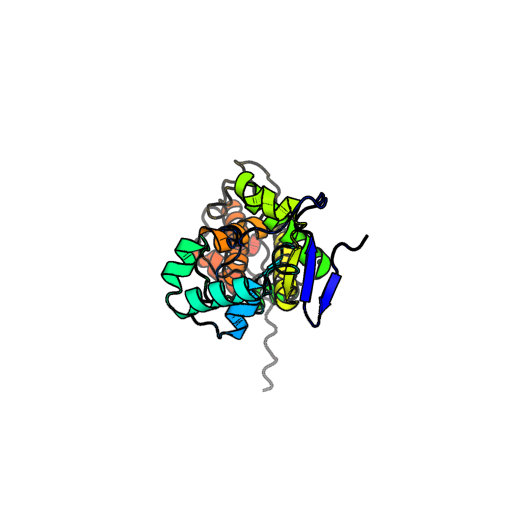2.260 -9.635 1.00 76.12 183 ASP A CA 1
ATOM 1364 C C . ASP A 1 183 ? 23.353 2.887 -8.560 1.00 76.12 183 ASP A C 1
ATOM 1366 O O . ASP A 1 183 ? 22.208 3.264 -8.814 1.00 76.12 183 ASP A O 1
ATOM 1370 N N . THR A 1 184 ? 23.915 3.045 -7.363 1.00 77.00 184 THR A N 1
ATOM 1371 C CA . THR A 1 184 ? 23.253 3.627 -6.190 1.00 77.00 184 THR A CA 1
ATOM 1372 C C . THR A 1 184 ? 23.434 5.144 -6.090 1.00 77.00 184 THR A C 1
ATOM 1374 O O . THR A 1 184 ? 23.015 5.756 -5.104 1.00 77.00 184 THR A O 1
ATOM 1377 N N . SER A 1 185 ? 24.065 5.779 -7.087 1.00 81.44 185 SER A N 1
ATOM 1378 C CA . SER A 1 185 ? 24.308 7.220 -7.073 1.00 81.44 185 SER A CA 1
ATOM 1379 C C . SER A 1 185 ? 23.001 8.030 -7.071 1.00 81.44 185 SER A C 1
ATOM 1381 O O . SER A 1 185 ? 22.021 7.685 -7.738 1.00 81.44 185 SER A O 1
ATOM 1383 N N . GLY A 1 186 ? 22.978 9.128 -6.315 1.00 86.25 186 GLY A N 1
ATOM 1384 C CA . GLY A 1 186 ? 21.828 10.031 -6.209 1.00 86.25 186 GLY A CA 1
ATOM 1385 C C . GLY A 1 186 ? 21.313 10.209 -4.775 1.00 86.25 186 GLY A C 1
ATOM 1386 O O . GLY A 1 186 ? 21.731 9.495 -3.861 1.00 86.25 186 GLY A O 1
ATOM 1387 N N . PRO A 1 187 ? 20.428 11.193 -4.539 1.00 90.75 187 PRO A N 1
ATOM 1388 C CA . PRO A 1 187 ? 19.811 11.393 -3.235 1.00 90.75 187 PRO A CA 1
ATOM 1389 C C . PRO A 1 187 ? 18.862 10.237 -2.871 1.00 90.75 187 PRO A C 1
ATOM 1391 O O . PRO A 1 187 ? 18.317 9.582 -3.761 1.00 90.75 187 PRO A O 1
ATOM 1394 N N . PRO A 1 188 ? 18.591 10.005 -1.576 1.00 89.69 188 PRO A N 1
ATOM 1395 C CA . PRO A 1 188 ? 17.556 9.066 -1.148 1.00 89.69 188 PRO A CA 1
ATOM 1396 C C . PRO A 1 188 ? 16.189 9.375 -1.780 1.00 89.69 188 PRO A C 1
ATOM 1398 O O . PRO A 1 188 ? 15.836 10.542 -1.966 1.00 89.69 188 PRO A O 1
ATOM 1401 N N . GLN A 1 189 ? 15.403 8.337 -2.078 1.00 88.56 189 GLN A N 1
ATOM 1402 C CA . GLN A 1 189 ? 14.058 8.509 -2.638 1.00 88.56 189 GLN A CA 1
ATOM 1403 C C . GLN A 1 189 ? 13.126 9.218 -1.654 1.00 88.56 189 GLN A C 1
ATOM 1405 O O . GLN A 1 189 ? 13.021 8.842 -0.484 1.00 88.56 189 GLN A O 1
ATOM 1410 N N . ASN A 1 190 ? 12.396 10.220 -2.149 1.00 86.19 190 ASN A N 1
ATOM 1411 C CA . ASN A 1 190 ? 11.341 10.873 -1.387 1.00 86.19 190 ASN A CA 1
ATOM 1412 C C . ASN A 1 190 ? 10.025 10.107 -1.553 1.00 86.19 190 ASN A C 1
ATOM 1414 O O . ASN A 1 190 ? 9.298 10.325 -2.514 1.00 86.19 190 ASN A O 1
ATOM 1418 N N . LEU A 1 191 ? 9.681 9.274 -0.571 1.00 81.25 191 LEU A N 1
ATOM 1419 C CA . LEU A 1 191 ? 8.460 8.455 -0.596 1.00 81.25 191 LEU A CA 1
ATOM 1420 C C . LEU A 1 191 ? 7.157 9.263 -0.446 1.00 81.25 191 LEU A C 1
ATOM 1422 O O . LEU A 1 191 ? 6.068 8.708 -0.600 1.00 81.25 191 LEU A O 1
ATOM 1426 N N . MET A 1 192 ? 7.246 10.559 -0.122 1.00 85.12 192 MET A N 1
ATOM 1427 C CA . MET A 1 192 ? 6.090 11.461 -0.166 1.00 85.12 192 MET A CA 1
ATOM 1428 C C . MET A 1 192 ? 5.757 11.884 -1.605 1.00 85.12 192 MET A C 1
ATOM 1430 O O . MET A 1 192 ? 4.597 12.148 -1.919 1.00 85.12 192 MET A O 1
ATOM 1434 N N . GLY A 1 193 ? 6.767 11.939 -2.475 1.00 84.50 193 GLY A N 1
ATOM 1435 C CA . GLY A 1 193 ? 6.612 12.142 -3.913 1.00 84.50 193 GLY A CA 1
ATOM 1436 C C . GLY A 1 193 ? 6.625 10.817 -4.673 1.00 84.50 193 GLY A C 1
ATOM 1437 O O . GLY A 1 193 ? 6.714 9.744 -4.077 1.00 84.50 193 GLY A O 1
ATOM 1438 N N . SER A 1 194 ? 6.530 10.898 -5.996 1.00 89.06 194 SER A N 1
ATOM 1439 C CA . SER A 1 194 ? 6.769 9.750 -6.874 1.00 89.06 194 SER A CA 1
ATOM 1440 C C . SER A 1 194 ? 8.259 9.401 -6.909 1.00 89.06 194 SER A C 1
ATOM 1442 O O . SER A 1 194 ? 9.115 10.261 -6.676 1.00 89.06 194 SER A O 1
ATOM 1444 N N . PHE A 1 195 ? 8.574 8.144 -7.224 1.00 92.06 195 PHE A N 1
ATOM 1445 C CA . PHE A 1 195 ? 9.958 7.712 -7.419 1.00 92.06 195 PHE A CA 1
ATOM 1446 C C . PHE A 1 195 ? 10.640 8.552 -8.507 1.00 92.06 195 PHE A C 1
ATOM 1448 O O . PHE A 1 195 ? 10.102 8.742 -9.597 1.00 92.06 195 PHE A O 1
ATOM 1455 N N . SER A 1 196 ? 11.832 9.067 -8.202 1.00 91.94 196 SER A N 1
ATOM 1456 C CA . SER A 1 196 ? 12.608 9.889 -9.132 1.00 91.94 196 SER A CA 1
ATOM 1457 C C . SER A 1 196 ? 13.688 9.057 -9.830 1.00 91.94 196 SER A C 1
ATOM 1459 O O . SER A 1 196 ? 14.434 8.363 -9.131 1.00 91.94 196 SER A O 1
ATOM 1461 N N . PRO A 1 197 ? 13.882 9.197 -11.158 1.00 91.88 197 PRO A N 1
ATOM 1462 C CA . PRO A 1 197 ? 15.010 8.588 -11.869 1.00 91.88 197 PRO A CA 1
ATOM 1463 C C . PRO A 1 197 ? 16.376 9.035 -11.328 1.00 91.88 197 PRO A C 1
ATOM 1465 O O . PRO A 1 197 ? 17.351 8.292 -11.394 1.00 91.88 197 PRO A O 1
ATOM 1468 N N . SER A 1 198 ? 16.454 10.253 -10.777 1.00 91.44 198 SER A N 1
ATOM 1469 C CA . SER A 1 198 ? 17.686 10.795 -10.195 1.00 91.44 198 SER A CA 1
ATOM 1470 C C . SER A 1 198 ? 17.969 10.302 -8.778 1.00 91.44 198 SER A C 1
ATOM 1472 O O . SER A 1 198 ? 19.089 10.466 -8.304 1.00 91.44 198 SER A O 1
ATOM 1474 N N . GLY A 1 199 ? 16.975 9.740 -8.084 1.00 89.94 199 GLY A N 1
ATOM 1475 C CA . GLY A 1 199 ? 17.153 9.242 -6.725 1.00 89.94 199 GLY A CA 1
ATOM 1476 C C . GLY A 1 199 ? 17.802 7.858 -6.692 1.00 89.94 199 GLY A C 1
ATOM 1477 O O . GLY A 1 199 ? 17.921 7.180 -7.713 1.00 89.94 199 GLY A O 1
ATOM 1478 N N . ASN A 1 200 ? 18.194 7.416 -5.501 1.00 90.88 200 ASN A N 1
ATOM 1479 C CA . ASN A 1 200 ? 18.751 6.087 -5.289 1.00 90.88 200 ASN A CA 1
ATOM 1480 C C . ASN A 1 200 ? 17.660 5.008 -5.449 1.00 90.88 200 ASN A C 1
ATOM 1482 O O . ASN A 1 200 ? 16.758 4.909 -4.621 1.00 90.88 200 ASN A O 1
ATOM 1486 N N . LEU A 1 201 ? 17.741 4.203 -6.510 1.00 91.19 201 LEU A N 1
ATOM 1487 C CA . LEU A 1 201 ? 16.785 3.134 -6.838 1.00 91.19 201 LEU A CA 1
ATOM 1488 C C . LEU A 1 201 ? 17.273 1.736 -6.413 1.00 91.19 201 LEU A C 1
ATOM 1490 O O . LEU A 1 201 ? 16.703 0.736 -6.842 1.00 91.19 201 LEU A O 1
ATOM 1494 N N . SER A 1 202 ? 18.312 1.660 -5.573 1.00 88.25 202 SER A N 1
ATOM 1495 C CA . SER A 1 202 ? 18.890 0.398 -5.093 1.00 88.25 202 SER A CA 1
ATOM 1496 C C . SER A 1 202 ? 18.070 -0.293 -4.004 1.00 88.25 202 SER A C 1
ATOM 1498 O O . SER A 1 202 ? 18.400 -1.401 -3.593 1.00 88.25 202 SER A O 1
ATOM 1500 N N . GLU A 1 203 ? 17.045 0.378 -3.481 1.00 87.25 203 GLU A N 1
ATOM 1501 C CA . GLU A 1 203 ? 16.157 -0.149 -2.454 1.00 87.25 203 GLU A CA 1
ATOM 1502 C C . GLU A 1 203 ? 14.705 -0.015 -2.898 1.00 87.25 203 GLU A C 1
ATOM 1504 O O . GLU A 1 203 ? 14.242 1.068 -3.265 1.00 87.25 203 GLU A O 1
ATOM 1509 N N . GLY A 1 204 ? 13.980 -1.122 -2.796 1.00 84.06 204 GLY A N 1
ATOM 1510 C CA . GLY A 1 204 ? 12.541 -1.162 -2.957 1.00 84.06 204 GLY A CA 1
ATOM 1511 C C . GLY A 1 204 ? 11.850 -0.534 -1.749 1.00 84.06 204 GLY A C 1
ATOM 1512 O O . GLY A 1 204 ? 12.148 -0.862 -0.598 1.00 84.06 204 GLY A O 1
ATOM 1513 N N . ARG A 1 205 ? 10.975 0.441 -2.001 1.00 91.00 205 ARG A N 1
ATOM 1514 C CA . ARG A 1 205 ? 10.184 1.145 -0.977 1.00 91.00 205 ARG A CA 1
ATOM 1515 C C . ARG A 1 205 ? 8.720 1.287 -1.407 1.00 91.00 205 ARG A C 1
ATOM 1517 O O . ARG A 1 205 ? 8.022 2.197 -0.954 1.00 91.00 205 ARG A O 1
ATOM 1524 N N . CYS A 1 206 ? 8.252 0.415 -2.300 1.00 95.25 206 CYS A N 1
ATOM 1525 C CA . CYS A 1 206 ? 6.934 0.498 -2.926 1.00 95.25 206 CYS A CA 1
ATOM 1526 C C . CYS A 1 206 ? 5.817 0.363 -1.890 1.00 95.25 206 CYS A C 1
ATOM 1528 O O . CYS A 1 206 ? 4.818 1.076 -1.974 1.00 95.25 206 CYS A O 1
ATOM 1530 N N . LEU A 1 207 ? 6.004 -0.476 -0.867 1.00 95.19 207 LEU A N 1
ATOM 1531 C CA . LEU A 1 207 ? 5.026 -0.646 0.209 1.00 95.19 207 LEU A CA 1
ATOM 1532 C C . LEU A 1 207 ? 4.943 0.579 1.135 1.00 95.19 207 LEU A C 1
ATOM 1534 O O . LEU A 1 207 ? 3.851 1.024 1.482 1.00 95.19 207 LEU A O 1
ATOM 1538 N N . ASP A 1 208 ? 6.084 1.181 1.494 1.00 93.88 208 ASP A N 1
ATOM 1539 C CA . ASP A 1 208 ? 6.119 2.431 2.267 1.00 93.88 208 ASP A CA 1
ATOM 1540 C C . ASP A 1 208 ? 5.468 3.591 1.484 1.00 93.88 208 ASP A C 1
ATOM 1542 O O . ASP A 1 208 ? 4.727 4.397 2.057 1.00 93.88 208 ASP A O 1
ATOM 1546 N N . ARG A 1 209 ? 5.711 3.661 0.166 1.00 94.69 209 ARG A N 1
ATOM 1547 C CA . ARG A 1 209 ? 5.073 4.618 -0.752 1.00 94.69 209 ARG A CA 1
ATOM 1548 C C . ARG A 1 209 ? 3.565 4.380 -0.865 1.00 94.69 209 ARG A C 1
ATOM 1550 O O . ARG A 1 209 ? 2.804 5.339 -0.761 1.00 94.69 209 ARG A O 1
ATOM 1557 N N . ALA A 1 210 ? 3.131 3.130 -1.019 1.00 93.94 210 ALA A N 1
ATOM 1558 C CA . ALA A 1 210 ? 1.717 2.769 -1.099 1.00 93.94 210 ALA A CA 1
ATOM 1559 C C . ALA A 1 210 ? 0.967 3.146 0.185 1.00 93.94 210 ALA A C 1
ATOM 1561 O O . ALA A 1 210 ? -0.102 3.745 0.129 1.00 93.94 210 ALA A O 1
ATOM 1562 N N . LEU A 1 211 ? 1.559 2.890 1.356 1.00 90.88 211 LEU A N 1
ATOM 1563 C CA . LEU A 1 211 ? 0.984 3.307 2.635 1.00 90.88 211 LEU A CA 1
ATOM 1564 C C . LEU A 1 211 ? 0.916 4.825 2.784 1.00 90.88 211 LEU A C 1
ATOM 1566 O O . LEU A 1 211 ? -0.064 5.330 3.321 1.00 90.88 211 LEU A O 1
ATOM 1570 N N . PHE A 1 212 ? 1.921 5.563 2.304 1.00 89.88 212 PHE A N 1
ATOM 1571 C CA . PHE A 1 212 ? 1.844 7.021 2.268 1.00 89.88 212 PHE A CA 1
ATOM 1572 C C . PHE A 1 212 ? 0.689 7.498 1.383 1.00 89.88 212 PHE A C 1
ATOM 1574 O O . PHE A 1 212 ? -0.111 8.315 1.826 1.00 89.88 212 PHE A O 1
ATOM 1581 N N . LEU A 1 213 ? 0.570 6.975 0.162 1.00 89.12 213 LEU A N 1
ATOM 1582 C CA . LEU A 1 213 ? -0.528 7.314 -0.743 1.00 89.12 213 LEU A CA 1
ATOM 1583 C C . LEU A 1 213 ? -1.890 6.981 -0.120 1.00 89.12 213 LEU A C 1
ATOM 1585 O O . LEU A 1 213 ? -2.791 7.816 -0.122 1.00 89.12 213 LEU A O 1
ATOM 1589 N N . ASN A 1 214 ? -2.011 5.802 0.485 1.00 87.38 214 ASN A N 1
ATOM 1590 C CA . ASN A 1 214 ? -3.247 5.360 1.111 1.00 87.38 214 ASN A CA 1
ATOM 1591 C C . ASN A 1 214 ? -3.640 6.197 2.319 1.00 87.38 214 ASN A C 1
ATOM 1593 O O . ASN A 1 214 ? -4.765 6.684 2.404 1.00 87.38 214 ASN A O 1
ATOM 1597 N N . LEU A 1 215 ? -2.709 6.396 3.246 1.00 82.44 215 LEU A N 1
ATOM 1598 C CA . LEU A 1 215 ? -3.015 7.084 4.485 1.00 82.44 215 LEU A CA 1
ATOM 1599 C C . LEU A 1 215 ? -3.061 8.597 4.275 1.00 82.44 215 LEU A C 1
ATOM 1601 O O . LEU A 1 215 ? -3.986 9.220 4.772 1.00 82.44 215 LEU A O 1
ATOM 1605 N N . GLU A 1 216 ? -2.100 9.213 3.586 1.00 83.75 216 GLU A N 1
ATOM 1606 C CA . GLU A 1 216 ? -1.957 10.679 3.511 1.00 83.75 216 GLU A CA 1
ATOM 1607 C C . GLU A 1 216 ? -2.646 11.292 2.292 1.00 83.75 216 GLU A C 1
ATOM 1609 O O . GLU A 1 216 ? -3.335 12.303 2.418 1.00 83.75 216 GLU A O 1
ATOM 1614 N N . ALA A 1 217 ? -2.465 10.693 1.113 1.00 81.69 217 ALA A N 1
ATOM 1615 C CA . ALA A 1 217 ? -3.025 11.225 -0.133 1.00 81.69 217 ALA A CA 1
ATOM 1616 C C . ALA A 1 217 ? -4.456 10.755 -0.384 1.00 81.69 217 ALA A C 1
ATOM 1618 O O . ALA A 1 217 ? -5.095 11.204 -1.331 1.00 81.69 217 ALA A O 1
ATOM 1619 N N . SER A 1 218 ? -4.951 9.876 0.482 1.00 79.44 218 SER A N 1
ATOM 1620 C CA . SER A 1 218 ? -6.224 9.220 0.315 1.00 79.44 218 SER A CA 1
ATOM 1621 C C . SER A 1 218 ? -6.324 8.576 -1.080 1.00 79.44 218 SER A C 1
ATOM 1623 O O . SER A 1 218 ? -7.098 9.005 -1.922 1.00 79.44 218 SER A O 1
ATOM 1625 N N . VAL A 1 219 ? -5.514 7.553 -1.348 1.00 86.31 219 VAL A N 1
ATOM 1626 C CA . VAL A 1 219 ? -5.641 6.678 -2.531 1.00 86.31 219 VAL A CA 1
ATOM 1627 C C . VAL A 1 219 ? -5.999 5.258 -2.068 1.00 86.31 219 VAL A C 1
ATOM 1629 O O . VAL A 1 219 ? -5.367 4.791 -1.132 1.00 86.31 219 VAL A O 1
ATOM 1632 N N . PRO A 1 220 ? -6.961 4.534 -2.669 1.00 87.00 220 PRO A N 1
ATOM 1633 C CA . PRO A 1 220 ? -7.224 3.137 -2.300 1.00 87.00 220 PRO A CA 1
ATOM 1634 C C . PRO A 1 220 ? -5.946 2.293 -2.246 1.00 87.00 220 PRO A C 1
ATOM 1636 O O . PRO A 1 220 ? -5.097 2.439 -3.125 1.00 87.00 220 PRO A O 1
ATOM 1639 N N . LEU A 1 221 ? -5.796 1.403 -1.260 1.00 88.19 221 LEU A N 1
ATOM 1640 C CA . LEU A 1 221 ? -4.528 0.698 -1.045 1.00 88.19 221 LEU A CA 1
ATOM 1641 C C . LEU A 1 221 ? -4.096 -0.126 -2.266 1.00 88.19 221 LEU A C 1
ATOM 1643 O O . LEU A 1 221 ? -2.933 -0.046 -2.653 1.00 88.19 221 LEU A O 1
ATOM 1647 N N . GLY A 1 222 ? -5.018 -0.848 -2.912 1.00 90.88 222 GLY A N 1
ATOM 1648 C CA . GLY A 1 222 ? -4.732 -1.555 -4.166 1.00 90.88 222 GLY A CA 1
ATOM 1649 C C . GLY A 1 222 ? -4.171 -0.631 -5.252 1.00 90.88 222 GLY A C 1
ATOM 1650 O O . GLY A 1 222 ? -3.108 -0.896 -5.814 1.00 90.88 222 GLY A O 1
ATOM 1651 N N . ALA A 1 223 ? -4.830 0.507 -5.483 1.00 91.31 223 ALA A N 1
ATOM 1652 C CA . ALA A 1 223 ? -4.388 1.507 -6.455 1.00 91.31 223 ALA A CA 1
ATOM 1653 C C . ALA A 1 223 ? -3.041 2.134 -6.062 1.00 91.31 223 ALA A C 1
ATOM 1655 O O . ALA A 1 223 ? -2.172 2.326 -6.907 1.00 91.31 223 ALA A O 1
ATOM 1656 N N . ALA A 1 224 ? -2.831 2.397 -4.773 1.00 93.44 224 ALA A N 1
ATOM 1657 C CA . ALA A 1 224 ? -1.585 2.924 -4.237 1.00 93.44 224 ALA A CA 1
ATOM 1658 C C . ALA A 1 224 ? -0.410 1.946 -4.410 1.00 93.44 224 ALA A C 1
ATOM 1660 O O . ALA A 1 224 ? 0.706 2.388 -4.682 1.00 93.44 224 ALA A O 1
ATOM 1661 N N . MET A 1 225 ? -0.650 0.636 -4.275 1.00 95.06 225 MET A N 1
ATOM 1662 C CA . MET A 1 225 ? 0.341 -0.415 -4.537 1.00 95.06 225 MET A CA 1
ATOM 1663 C C . MET A 1 225 ? 0.686 -0.504 -6.024 1.00 95.06 225 MET A C 1
ATOM 1665 O O . MET A 1 225 ? 1.864 -0.484 -6.377 1.00 95.06 225 MET A O 1
ATOM 1669 N N . ARG A 1 226 ? -0.319 -0.535 -6.909 1.00 94.38 226 ARG A N 1
ATOM 1670 C CA . ARG A 1 226 ? -0.089 -0.518 -8.361 1.00 94.38 226 ARG A CA 1
ATOM 1671 C C . ARG A 1 226 ? 0.665 0.738 -8.793 1.00 94.38 226 ARG A C 1
ATOM 1673 O O . ARG A 1 226 ? 1.622 0.655 -9.562 1.00 94.38 226 ARG A O 1
ATOM 1680 N N . GLN A 1 227 ? 0.257 1.898 -8.284 1.00 94.31 227 GLN A N 1
ATOM 1681 C CA . GLN A 1 227 ? 0.919 3.160 -8.581 1.00 94.31 227 GLN A CA 1
ATOM 1682 C C . GLN A 1 227 ? 2.368 3.144 -8.090 1.00 94.31 227 GLN A C 1
ATOM 1684 O O . GLN A 1 227 ? 3.257 3.529 -8.843 1.00 94.31 227 GLN A O 1
ATOM 1689 N N . SER A 1 228 ? 2.636 2.685 -6.865 1.00 95.94 228 SER A N 1
ATOM 1690 C CA . SER A 1 228 ? 3.991 2.716 -6.313 1.00 95.94 228 SER A CA 1
ATOM 1691 C C . SER A 1 228 ? 4.963 1.815 -7.076 1.00 95.94 228 SER A C 1
ATOM 1693 O O . SER A 1 228 ? 6.079 2.252 -7.357 1.00 95.94 228 SER A O 1
ATOM 1695 N N . ILE A 1 229 ? 4.545 0.605 -7.465 1.00 94.88 229 ILE A N 1
ATOM 1696 C CA . ILE A 1 229 ? 5.402 -0.306 -8.237 1.00 94.88 229 ILE A CA 1
ATOM 1697 C C . ILE A 1 229 ? 5.626 0.184 -9.667 1.00 94.88 229 ILE A C 1
ATOM 1699 O O . ILE A 1 229 ? 6.747 0.109 -10.170 1.00 94.88 229 ILE A O 1
ATOM 1703 N N . THR A 1 230 ? 4.591 0.761 -10.284 1.00 94.38 230 THR A N 1
ATOM 1704 C CA . THR A 1 230 ? 4.685 1.364 -11.619 1.00 94.38 230 THR A CA 1
ATOM 1705 C C . THR A 1 230 ? 5.636 2.556 -11.590 1.00 94.38 230 THR A C 1
ATOM 1707 O O . THR A 1 230 ? 6.594 2.597 -12.355 1.00 94.38 230 THR A O 1
ATOM 1710 N N . GLU A 1 231 ? 5.451 3.496 -10.655 1.00 94.81 231 GLU A N 1
ATOM 1711 C CA . GLU A 1 231 ? 6.342 4.649 -10.474 1.00 94.81 231 GLU A CA 1
ATOM 1712 C C . GLU A 1 231 ? 7.801 4.205 -10.275 1.00 94.81 231 GLU A C 1
ATOM 1714 O O . GLU A 1 231 ? 8.706 4.771 -10.891 1.00 94.81 231 GLU A O 1
ATOM 1719 N N . PHE A 1 232 ? 8.037 3.175 -9.455 1.00 95.00 232 PHE A N 1
ATOM 1720 C CA . PHE A 1 232 ? 9.375 2.634 -9.223 1.00 95.00 232 PHE A CA 1
ATOM 1721 C C . PHE A 1 232 ? 10.001 2.083 -10.508 1.00 95.00 232 PHE A C 1
ATOM 1723 O O . PHE A 1 232 ? 11.127 2.450 -10.859 1.00 95.00 232 PHE A O 1
ATOM 1730 N N . ARG A 1 233 ? 9.259 1.259 -11.254 1.00 94.38 233 ARG A N 1
ATOM 1731 C CA . ARG A 1 233 ? 9.746 0.649 -12.494 1.00 94.38 233 ARG A CA 1
ATOM 1732 C C . ARG A 1 233 ? 9.979 1.681 -13.599 1.00 94.38 233 ARG A C 1
ATOM 1734 O O . ARG A 1 233 ? 10.992 1.622 -14.298 1.00 94.38 233 ARG A O 1
ATOM 1741 N N . LEU A 1 234 ? 9.104 2.677 -13.720 1.00 94.12 234 LEU A N 1
ATOM 1742 C CA . LEU A 1 234 ? 9.277 3.789 -14.656 1.00 94.12 234 LEU A CA 1
ATOM 1743 C C . LEU A 1 234 ? 10.490 4.652 -14.304 1.00 94.12 234 LEU A C 1
ATOM 1745 O O . LEU A 1 234 ? 11.232 5.053 -15.201 1.00 94.12 234 LEU A O 1
ATOM 1749 N N . ALA A 1 235 ? 10.742 4.900 -13.016 1.00 94.06 235 ALA A N 1
ATOM 1750 C CA . ALA A 1 235 ? 11.936 5.618 -12.582 1.00 94.06 235 ALA A CA 1
ATOM 1751 C C . ALA A 1 235 ? 13.221 4.873 -12.977 1.00 94.06 235 ALA A C 1
ATOM 1753 O O . ALA A 1 235 ? 14.166 5.500 -13.459 1.00 94.06 235 ALA A O 1
ATOM 1754 N N . GLN A 1 236 ? 13.245 3.541 -12.848 1.00 94.44 236 GLN A N 1
ATOM 1755 C CA . GLN A 1 236 ? 14.360 2.716 -13.322 1.00 94.44 236 GLN A CA 1
ATOM 1756 C C . GLN A 1 236 ? 14.525 2.800 -14.845 1.00 94.44 236 GLN A C 1
ATOM 1758 O O . GLN A 1 236 ? 15.641 2.993 -15.329 1.00 94.44 236 GLN A O 1
ATOM 1763 N N . ALA A 1 237 ? 13.430 2.703 -15.604 1.00 94.31 237 ALA A N 1
ATOM 1764 C CA . ALA A 1 237 ? 13.465 2.763 -17.065 1.00 94.31 237 ALA A CA 1
ATOM 1765 C C . ALA A 1 237 ? 13.955 4.124 -17.579 1.00 94.31 237 ALA A C 1
ATOM 1767 O O . ALA A 1 237 ? 14.791 4.176 -18.478 1.00 94.31 237 ALA A O 1
ATOM 1768 N N . LEU A 1 238 ? 13.503 5.220 -16.965 1.00 93.31 238 LEU A N 1
ATOM 1769 C CA . LEU A 1 238 ? 13.967 6.576 -17.268 1.00 93.31 238 LEU A CA 1
ATOM 1770 C C . LEU A 1 238 ? 15.419 6.807 -16.843 1.00 93.31 238 LEU A C 1
ATOM 1772 O O . LEU A 1 238 ? 16.130 7.568 -17.492 1.00 93.31 238 LEU A O 1
ATOM 1776 N N . ARG A 1 239 ? 15.888 6.154 -15.774 1.00 92.19 239 ARG A N 1
ATOM 1777 C CA . ARG A 1 239 ? 17.306 6.200 -15.397 1.00 92.19 239 ARG A CA 1
ATOM 1778 C C . ARG A 1 239 ? 18.175 5.469 -16.421 1.00 92.19 239 ARG A C 1
ATOM 1780 O O . ARG A 1 239 ? 19.253 5.952 -16.749 1.00 92.19 239 ARG A O 1
ATOM 1787 N N . ALA A 1 240 ? 17.698 4.337 -16.936 1.00 91.56 240 ALA A N 1
ATOM 1788 C CA . ALA A 1 240 ? 18.377 3.578 -17.983 1.00 91.56 240 ALA A CA 1
ATOM 1789 C C . ALA A 1 240 ? 18.358 4.310 -19.339 1.00 91.56 240 ALA A C 1
ATOM 1791 O O . ALA A 1 240 ? 19.363 4.321 -20.047 1.00 91.56 240 ALA A O 1
ATOM 1792 N N . ASN A 1 241 ? 17.242 4.958 -19.687 1.00 92.12 241 ASN A N 1
ATOM 1793 C CA . ASN A 1 241 ? 17.093 5.757 -20.900 1.00 92.12 241 ASN A CA 1
ATOM 1794 C C . ASN A 1 241 ? 16.327 7.071 -20.626 1.00 92.12 241 ASN A C 1
ATOM 1796 O O . ASN A 1 241 ? 15.100 7.108 -20.754 1.00 92.12 241 ASN A O 1
ATOM 1800 N N . PRO A 1 242 ? 17.034 8.180 -20.332 1.00 91.50 242 PRO A N 1
ATOM 1801 C CA . PRO A 1 242 ? 16.403 9.472 -20.039 1.00 91.50 242 PRO A CA 1
ATOM 1802 C C . PRO A 1 242 ? 15.613 10.083 -21.202 1.00 91.50 242 PRO A C 1
ATOM 1804 O O . PRO A 1 242 ? 14.811 10.989 -20.989 1.00 91.50 242 PRO A O 1
ATOM 1807 N N . ALA A 1 243 ? 15.849 9.618 -22.433 1.00 90.81 243 ALA A N 1
ATOM 1808 C CA . ALA A 1 243 ? 15.147 10.088 -23.624 1.00 90.81 243 ALA A CA 1
ATOM 1809 C C . ALA A 1 243 ? 13.856 9.299 -23.912 1.00 90.81 243 ALA A C 1
ATOM 1811 O O . ALA A 1 243 ? 13.125 9.647 -24.842 1.00 90.81 243 ALA A O 1
ATOM 1812 N N . ALA A 1 244 ? 13.569 8.236 -23.152 1.00 89.62 244 ALA A N 1
ATOM 1813 C CA . ALA A 1 244 ? 12.373 7.432 -23.351 1.00 89.62 244 ALA A CA 1
ATOM 1814 C C . ALA A 1 244 ? 11.096 8.241 -23.028 1.00 89.62 244 ALA A C 1
ATOM 1816 O O . ALA A 1 244 ? 11.013 8.848 -21.958 1.00 89.62 244 ALA A O 1
ATOM 1817 N N . PRO A 1 245 ? 10.070 8.248 -23.905 1.00 89.38 245 PRO A N 1
ATOM 1818 C CA . PRO A 1 245 ? 8.820 8.955 -23.635 1.00 89.38 245 PRO A CA 1
ATOM 1819 C C . PRO A 1 245 ? 8.054 8.304 -22.466 1.00 89.38 245 PRO A C 1
ATOM 1821 O O . PRO A 1 245 ? 7.645 7.148 -22.600 1.00 89.38 245 PRO A O 1
ATOM 1824 N N . PRO A 1 246 ? 7.767 9.012 -21.354 1.00 87.88 246 PRO A N 1
ATOM 1825 C CA . PRO A 1 246 ? 7.089 8.413 -20.200 1.00 87.88 246 PRO A CA 1
ATOM 1826 C C . PRO A 1 246 ? 5.739 7.736 -20.512 1.00 87.88 246 PRO A C 1
ATOM 1828 O O . PRO 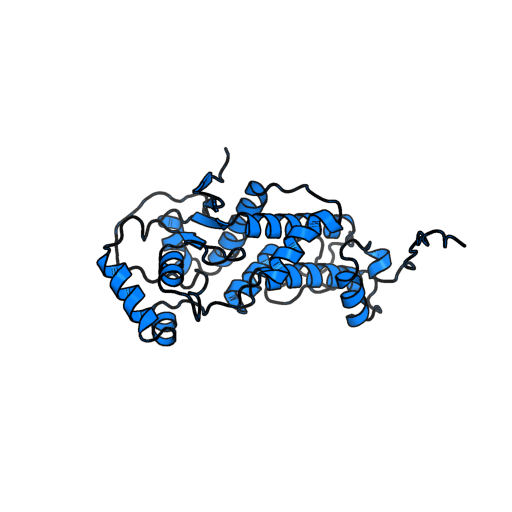A 1 246 ? 5.530 6.626 -20.031 1.00 87.88 246 PRO A O 1
ATOM 1831 N N . PRO A 1 247 ? 4.855 8.301 -21.367 1.00 89.56 247 PRO A N 1
ATOM 1832 C CA . PRO A 1 247 ? 3.595 7.636 -21.717 1.00 89.56 247 PRO A CA 1
ATOM 1833 C C . PRO A 1 247 ? 3.774 6.303 -22.454 1.00 89.56 247 PRO A C 1
ATOM 1835 O O . PRO A 1 247 ? 2.887 5.457 -22.428 1.00 89.56 247 PRO A O 1
ATOM 1838 N N . GLU A 1 248 ? 4.894 6.124 -23.155 1.00 89.81 248 GLU A N 1
ATOM 1839 C CA . GLU A 1 248 ? 5.201 4.875 -23.854 1.00 89.81 248 GLU A CA 1
ATOM 1840 C C . GLU A 1 248 ? 5.718 3.814 -22.878 1.00 89.81 248 GLU A C 1
ATOM 1842 O O . GLU A 1 248 ? 5.329 2.652 -22.976 1.00 89.81 248 GLU A O 1
ATOM 1847 N N . LEU A 1 249 ? 6.551 4.214 -21.913 1.00 90.50 249 LEU A N 1
ATOM 1848 C CA . LEU A 1 249 ? 7.022 3.326 -20.850 1.00 90.50 249 LEU A CA 1
ATOM 1849 C C . LEU A 1 249 ? 5.853 2.789 -20.017 1.00 90.50 249 LEU A C 1
ATOM 1851 O O . LEU A 1 249 ? 5.780 1.589 -19.769 1.00 90.50 249 LEU A O 1
ATOM 1855 N N . ASP A 1 250 ? 4.921 3.669 -19.648 1.00 89.81 250 ASP A N 1
ATOM 1856 C CA . ASP A 1 250 ? 3.737 3.319 -18.860 1.00 89.81 250 ASP A CA 1
ATOM 1857 C C . ASP A 1 250 ? 2.874 2.279 -19.587 1.00 89.81 250 ASP A C 1
ATOM 1859 O O . ASP A 1 250 ? 2.672 1.174 -19.093 1.00 89.81 250 ASP A O 1
ATOM 1863 N N . ARG A 1 251 ? 2.508 2.542 -20.851 1.00 90.19 251 ARG A N 1
ATOM 1864 C CA . ARG A 1 251 ? 1.752 1.585 -21.681 1.00 90.19 251 ARG A CA 1
ATOM 1865 C C . ARG A 1 251 ? 2.442 0.233 -21.835 1.00 90.19 251 ARG A C 1
ATOM 1867 O O . ARG A 1 251 ? 1.769 -0.795 -21.904 1.00 90.19 251 ARG A O 1
ATOM 1874 N N . ARG A 1 252 ? 3.772 0.218 -21.965 1.00 89.81 252 ARG A N 1
ATOM 1875 C CA . ARG A 1 252 ? 4.538 -1.032 -22.070 1.00 89.81 252 ARG A CA 1
ATOM 1876 C C . ARG A 1 252 ? 4.461 -1.826 -20.779 1.00 89.81 252 ARG A C 1
ATOM 1878 O O . ARG A 1 252 ? 4.189 -3.020 -20.855 1.00 89.81 252 ARG A O 1
ATOM 1885 N N . HIS A 1 253 ? 4.660 -1.165 -19.642 1.00 89.31 253 HIS A N 1
ATOM 1886 C CA . HIS A 1 253 ? 4.594 -1.803 -18.334 1.00 89.31 253 HIS A CA 1
ATOM 1887 C C . HIS A 1 253 ? 3.181 -2.304 -18.015 1.00 89.31 253 HIS A C 1
ATOM 1889 O O . HIS A 1 253 ? 3.025 -3.434 -17.572 1.00 89.31 253 HIS A O 1
ATOM 1895 N N . GLU A 1 254 ? 2.142 -1.526 -18.326 1.00 87.12 254 GLU A N 1
ATOM 1896 C CA . GLU A 1 254 ? 0.752 -1.963 -18.147 1.00 87.12 254 GLU A CA 1
ATOM 1897 C C . GLU A 1 254 ? 0.401 -3.190 -18.994 1.00 87.12 254 GLU A C 1
ATOM 1899 O O . GLU A 1 254 ? -0.351 -4.060 -18.554 1.00 87.12 254 GLU A O 1
ATOM 1904 N N . ARG A 1 255 ? 0.930 -3.265 -20.220 1.00 87.44 255 ARG A N 1
ATOM 1905 C CA . ARG A 1 255 ? 0.703 -4.401 -21.121 1.00 87.44 255 ARG A CA 1
ATOM 1906 C C . ARG A 1 255 ? 1.481 -5.643 -20.696 1.00 87.44 255 ARG A C 1
ATOM 1908 O O . ARG A 1 255 ? 1.042 -6.752 -20.988 1.00 87.44 255 ARG A O 1
ATOM 1915 N N . ASP A 1 256 ? 2.667 -5.448 -20.136 1.00 87.62 256 ASP A N 1
ATOM 1916 C CA . ASP A 1 256 ? 3.632 -6.505 -19.862 1.00 87.62 256 ASP A CA 1
ATOM 1917 C C . ASP A 1 256 ? 4.475 -6.136 -18.629 1.00 87.62 256 ASP A C 1
ATOM 1919 O O . ASP A 1 256 ? 5.563 -5.562 -18.753 1.00 87.62 256 ASP A O 1
ATOM 1923 N N . PRO A 1 257 ? 3.965 -6.407 -17.415 1.00 85.50 257 PRO A N 1
ATOM 1924 C CA . PRO A 1 257 ? 4.658 -6.025 -16.188 1.00 85.50 257 PRO A CA 1
ATOM 1925 C C . PRO A 1 257 ? 5.988 -6.762 -15.990 1.00 85.50 257 PRO A C 1
ATOM 1927 O O . PRO A 1 257 ? 6.864 -6.249 -15.302 1.00 85.50 257 PRO A O 1
ATOM 1930 N N . ALA A 1 258 ? 6.147 -7.924 -16.633 1.00 86.25 258 ALA A N 1
ATOM 1931 C CA . ALA A 1 258 ? 7.346 -8.760 -16.610 1.00 86.25 258 ALA A CA 1
ATOM 1932 C C . ALA A 1 258 ? 8.428 -8.316 -17.608 1.00 86.25 258 ALA A C 1
ATOM 1934 O O . ALA A 1 258 ? 9.462 -8.973 -17.739 1.00 86.25 258 ALA A O 1
ATOM 1935 N N . LEU A 1 259 ? 8.194 -7.230 -18.354 1.00 89.25 259 LEU A N 1
ATOM 1936 C CA . LEU A 1 259 ? 9.110 -6.796 -19.398 1.00 89.25 259 LEU A CA 1
ATOM 1937 C C . LEU A 1 259 ? 10.489 -6.434 -18.801 1.00 89.25 259 LEU A C 1
ATOM 1939 O O . LEU A 1 259 ? 10.557 -5.578 -17.903 1.00 89.25 259 LEU A O 1
ATOM 1943 N N . PRO A 1 260 ? 11.594 -7.012 -19.316 1.00 90.88 260 PRO A N 1
ATOM 1944 C CA . PRO A 1 260 ? 12.942 -6.679 -18.866 1.00 90.88 260 PRO A CA 1
ATOM 1945 C C . PRO A 1 260 ? 13.237 -5.185 -19.008 1.00 90.88 260 PRO A C 1
ATOM 1947 O O . PRO A 1 260 ? 12.755 -4.524 -19.932 1.00 90.88 260 PRO A O 1
ATOM 1950 N N . LEU A 1 261 ? 14.076 -4.636 -18.132 1.00 92.06 261 LEU A N 1
ATOM 1951 C CA . LEU A 1 261 ? 14.315 -3.197 -18.027 1.00 92.06 261 LEU A CA 1
ATOM 1952 C C . LEU A 1 261 ? 14.874 -2.635 -19.329 1.00 92.06 261 LEU A C 1
ATOM 1954 O O . LEU A 1 261 ? 14.492 -1.545 -19.758 1.00 92.06 261 LEU A O 1
ATOM 1958 N N . ALA A 1 262 ? 15.765 -3.383 -19.976 1.00 89.50 262 ALA A N 1
ATOM 1959 C CA . ALA A 1 262 ? 16.365 -3.000 -21.245 1.00 89.50 262 ALA A CA 1
ATOM 1960 C C . ALA A 1 262 ? 15.313 -2.877 -22.368 1.00 89.50 262 ALA A C 1
ATOM 1962 O O . ALA A 1 262 ? 15.385 -1.956 -23.184 1.00 89.50 262 ALA A O 1
ATOM 1963 N N . GLU A 1 263 ? 14.315 -3.764 -22.393 1.00 90.38 263 GLU A N 1
ATOM 1964 C CA . GLU A 1 263 ? 13.210 -3.735 -23.360 1.00 90.38 263 GLU A CA 1
ATOM 1965 C C . GLU A 1 263 ? 12.203 -2.630 -23.030 1.00 90.38 263 GLU A C 1
ATOM 1967 O O . GLU A 1 263 ? 11.789 -1.861 -23.906 1.00 90.38 263 GLU A O 1
ATOM 1972 N N . LEU A 1 264 ? 11.857 -2.497 -21.747 1.00 91.81 264 LEU A N 1
ATOM 1973 C CA . LEU A 1 264 ? 10.975 -1.446 -21.253 1.00 91.81 264 LEU A CA 1
ATOM 1974 C C . LEU A 1 264 ? 11.529 -0.064 -21.605 1.00 91.81 264 LEU A C 1
ATOM 1976 O O . LEU A 1 264 ? 10.840 0.721 -22.255 1.00 91.81 264 LEU A O 1
ATOM 1980 N N . SER A 1 265 ? 12.791 0.193 -21.255 1.00 90.81 265 SER A N 1
ATOM 1981 C CA . SER A 1 265 ? 13.506 1.449 -21.523 1.00 90.81 265 SER A CA 1
ATOM 1982 C C . SER A 1 265 ? 13.779 1.705 -23.010 1.00 90.81 265 SER A C 1
ATOM 1984 O O . SER A 1 265 ? 14.177 2.810 -23.378 1.00 90.81 265 SER A O 1
ATOM 1986 N N . GLY A 1 266 ? 13.564 0.716 -23.883 1.00 86.88 266 GLY A N 1
ATOM 1987 C CA . GLY A 1 266 ? 13.838 0.825 -25.315 1.00 86.88 266 GLY A CA 1
ATOM 1988 C C . GLY A 1 266 ? 15.327 0.834 -25.667 1.00 86.88 266 GLY A C 1
ATOM 1989 O O . GLY A 1 266 ? 15.675 1.248 -26.771 1.00 86.88 266 GLY A O 1
ATOM 1990 N N . LEU A 1 267 ? 16.199 0.391 -24.754 1.00 85.81 267 LEU A N 1
ATOM 1991 C CA . LEU A 1 267 ? 17.622 0.168 -25.031 1.00 85.81 267 LEU A CA 1
ATOM 1992 C C . LEU A 1 267 ? 17.844 -1.047 -25.940 1.00 85.81 267 LEU A C 1
ATOM 1994 O O . LEU A 1 267 ? 18.825 -1.093 -26.679 1.00 85.81 267 LEU A O 1
ATOM 1998 N N . VAL A 1 268 ? 16.920 -2.008 -25.913 1.00 85.06 268 VAL A N 1
ATOM 1999 C CA . VAL A 1 268 ? 16.863 -3.125 -26.860 1.00 85.06 268 VAL A CA 1
ATOM 2000 C C . VAL A 1 268 ? 15.465 -3.224 -27.480 1.00 85.06 268 VAL A C 1
ATOM 2002 O O . VAL A 1 268 ? 14.477 -2.824 -26.855 1.00 85.06 268 VAL A O 1
ATOM 2005 N N . PRO A 1 269 ? 15.350 -3.715 -28.727 1.00 74.25 269 PRO A N 1
ATOM 2006 C CA . PRO A 1 269 ? 14.052 -3.942 -29.344 1.00 74.25 269 PRO A CA 1
ATOM 2007 C C . PRO A 1 269 ? 13.295 -5.061 -28.619 1.00 74.25 269 PRO A C 1
ATOM 2009 O O . PRO A 1 269 ? 13.883 -6.067 -28.232 1.00 74.25 269 PRO A O 1
ATOM 2012 N N . ILE A 1 270 ? 11.975 -4.910 -28.506 1.00 70.94 270 ILE A N 1
ATOM 2013 C CA . ILE A 1 270 ? 11.090 -5.957 -27.985 1.00 70.94 270 ILE A CA 1
ATOM 2014 C C . ILE A 1 270 ? 10.963 -7.044 -29.062 1.00 70.94 270 ILE A C 1
ATOM 2016 O O . ILE A 1 270 ? 10.301 -6.832 -30.083 1.00 70.94 270 ILE A O 1
ATOM 2020 N N . VAL A 1 271 ? 11.584 -8.208 -28.855 1.00 61.03 271 VAL A N 1
ATOM 2021 C CA . VAL A 1 271 ? 11.479 -9.351 -29.777 1.00 61.03 271 VAL A CA 1
ATOM 2022 C C . VAL A 1 271 ? 10.401 -10.304 -29.267 1.00 61.03 271 VAL A C 1
ATOM 2024 O O . VAL A 1 271 ? 10.659 -11.193 -28.463 1.00 61.03 271 VAL A O 1
ATOM 2027 N N . ARG A 1 272 ? 9.167 -10.144 -29.755 1.00 58.66 272 ARG A N 1
ATOM 2028 C CA . ARG A 1 272 ? 8.093 -11.115 -29.496 1.00 58.66 272 ARG A CA 1
ATOM 2029 C C . ARG A 1 272 ? 8.153 -12.227 -30.536 1.00 58.66 272 ARG A C 1
ATOM 2031 O O . ARG A 1 272 ? 7.763 -12.022 -31.683 1.00 58.66 272 ARG A O 1
ATOM 2038 N N . ILE A 1 273 ? 8.617 -13.410 -30.134 1.00 54.97 273 ILE A N 1
ATOM 2039 C CA . ILE A 1 273 ? 8.439 -14.627 -30.932 1.00 54.97 273 ILE A CA 1
ATOM 2040 C C . ILE A 1 273 ? 6.967 -15.025 -30.804 1.00 54.97 273 ILE A C 1
ATOM 2042 O O . ILE A 1 273 ? 6.566 -15.693 -29.855 1.00 54.97 273 ILE A O 1
ATOM 2046 N N . GLY A 1 274 ? 6.135 -14.549 -31.728 1.00 42.50 274 GLY A N 1
ATOM 2047 C CA . GLY A 1 274 ? 4.753 -14.998 -31.816 1.00 42.50 274 GLY A CA 1
ATOM 2048 C C . GLY A 1 274 ? 4.712 -16.441 -32.308 1.00 42.50 274 GLY A C 1
ATOM 2049 O O . GLY A 1 274 ? 5.109 -16.707 -33.442 1.00 42.50 274 GLY A O 1
ATOM 2050 N N . TYR A 1 275 ? 4.181 -17.359 -31.498 1.00 39.38 275 TYR A N 1
ATOM 2051 C CA . TYR A 1 275 ? 3.488 -18.511 -32.067 1.00 39.38 275 TYR A CA 1
ATOM 2052 C C . TYR A 1 275 ? 2.268 -17.948 -32.794 1.00 39.38 275 TYR A C 1
ATOM 2054 O O . TYR A 1 275 ? 1.292 -17.526 -32.180 1.00 39.38 275 TYR A O 1
ATOM 2062 N N . THR A 1 276 ? 2.366 -17.854 -34.114 1.00 37.66 276 THR A N 1
ATOM 2063 C CA . THR A 1 276 ? 1.169 -17.820 -34.946 1.00 37.66 276 THR A CA 1
ATOM 2064 C C . THR A 1 276 ? 0.566 -19.211 -34.832 1.00 37.66 276 THR A C 1
ATOM 2066 O O . THR A 1 276 ? 1.252 -20.194 -35.118 1.00 37.66 276 THR A O 1
ATOM 2069 N N . ASP A 1 277 ? -0.679 -19.308 -34.360 1.00 32.88 277 ASP A N 1
ATOM 2070 C CA . ASP A 1 277 ? -1.446 -20.542 -34.516 1.00 32.88 277 ASP A CA 1
ATOM 2071 C C . ASP A 1 277 ? -1.312 -20.989 -35.978 1.00 32.88 277 ASP A C 1
ATOM 2073 O O . ASP A 1 277 ? -1.454 -20.148 -36.879 1.00 32.88 277 ASP A O 1
ATOM 2077 N N . PRO A 1 278 ? -0.997 -22.267 -36.255 1.00 38.81 278 PRO A N 1
ATOM 2078 C CA . PRO A 1 278 ? -1.011 -22.744 -37.620 1.00 38.81 278 PRO A CA 1
ATOM 2079 C C . PRO A 1 278 ? -2.435 -22.550 -38.130 1.00 38.81 278 PRO A C 1
ATOM 2081 O O . PRO A 1 278 ? -3.377 -23.176 -37.644 1.00 38.81 278 PRO A O 1
ATOM 2084 N N . VAL A 1 279 ? -2.590 -21.645 -39.096 1.00 38.06 279 VAL A N 1
ATOM 2085 C CA . VAL A 1 279 ? -3.809 -21.531 -39.886 1.00 38.06 279 VAL A CA 1
ATOM 2086 C C . VAL A 1 279 ? -4.018 -22.906 -40.508 1.00 38.06 279 VAL A C 1
ATOM 2088 O O . VAL A 1 279 ? -3.288 -23.298 -41.417 1.00 38.06 279 VAL A O 1
ATOM 2091 N N . LEU A 1 280 ? -4.962 -23.669 -39.958 1.00 36.59 280 LEU A N 1
ATOM 2092 C CA . LEU A 1 280 ? -5.494 -24.858 -40.604 1.00 36.59 280 LEU A CA 1
ATOM 2093 C C . LEU A 1 280 ? -6.188 -24.369 -41.879 1.00 36.59 280 LEU A C 1
ATOM 2095 O O . LEU A 1 280 ? -7.279 -23.800 -41.814 1.00 36.59 280 LEU A O 1
ATOM 2099 N N . VAL A 1 281 ? -5.485 -24.510 -43.003 1.00 37.16 281 VAL A N 1
ATOM 2100 C CA . VAL A 1 281 ? -6.036 -24.419 -44.362 1.00 37.16 281 VAL A CA 1
ATOM 2101 C C . VAL A 1 281 ? -6.733 -25.730 -44.690 1.00 37.16 281 VAL A C 1
ATOM 2103 O O . VAL A 1 281 ? -6.137 -26.791 -44.391 1.00 37.16 281 VAL A O 1
#

pLDDT: mean 79.45, std 15.35, range [32.88, 96.44]

Sequence (281 aa):
PERVTLFGEGLLAAPLFKDGGPERGPGPVRVPSALPGPPHNGTAEQVRAWIRGEPVFTDSLGVRAGLLSLGDPGDLMEIESEFHTDPRAALRLYKARPPLADGTADAAWCARLGRDIGRFGITHERAVEALAAALARHLSRDPERVAPLRGRGAVLIVREELAEAVCGLLDAEQDHLSDGPADTSGPPQNLMGSFSPSGNLSEGRCLDRALFLNLEASVPLGAAMRQSITEFRLAQALRANPAAPPPELDRRHERDPALPLAELSGLVPIVRIGYTDPVLV